Protein AF-A0A967TJ42-F1 (afdb_monomer)

Sequence (183 aa):
MVASILVAFALDAWWDARGEVAAELEILEALRDEFSEADTGFRFARDVTGRVLRASEGLYETLEASRSAGVAAVPDTLLLLALIAPTTDLGLGTLEGLRMSGRIQTLTNLELRRALSTWKLLLEEAVEEERRSRRLVTEQLAPVLRRSVSLGSAWVGEEEFSRVEEALQRILELLDGAIEELR

pLDDT: mean 74.5, std 13.69, range [35.03, 91.56]

Nearest PDB structures (foldseek):
  8iyj-assembly1_R4  TM=2.845E-01  e=9.656E+00  Mus musculus
  8i7r-assembly1_B4  TM=2.266E-01  e=6.148E+00  Mus musculus

Foldseek 3Di:
DVVVVVVVVVVVVVVVVVVLLVVLLVLLVVQLVLLVQLLVVVFWLQFLVVLLVVLVVQVVVQCVVCVVVVDGDHPPSSVQSVLDLGDNDSPPPSLVVCVVVVVLVSNPPPVLSVVSVVVVVVSVVVRVVSVVSNCCNPVPVVVVCVVPDPDDDDDDGGGGHPDCVVVSVVSSVVSVVVSVVSD

Secondary structure (DSSP, 8-state):
-HHHHHHHHHHHHHHHHHHHHHHHHHHHHHHHHHHHHHHHHHHHHHHHHHHHHHHHHHHHHHHHHTTTTS-----HHHHHHHT---------HHHHHHHHTT-GGG---HHHHHHHHHHHHHHHHHHHHHHHHHHIIIIIIHHHHHHH----S--------TTSHHHHHHHHHHHHHHHHHH-

Solvent-accessible surface area (backbone atoms only — not comparable to full-atom values): 10315 Å² total; per-residue (Å²): 114,69,69,62,53,54,52,49,53,52,50,50,53,50,51,50,52,50,50,51,53,54,52,44,48,55,52,52,53,54,46,51,54,43,52,56,50,23,47,57,44,47,52,52,28,37,5,37,45,34,38,22,52,56,18,42,50,55,48,51,53,50,46,61,74,22,57,88,69,78,60,63,90,73,62,66,68,35,60,54,34,48,56,60,60,58,64,81,80,44,76,64,60,65,64,49,48,30,56,77,68,62,48,56,72,68,51,79,57,62,65,59,48,48,50,57,55,52,50,50,55,56,50,54,52,51,48,50,50,38,53,52,50,38,44,46,35,64,71,53,48,45,62,55,43,67,76,74,46,90,80,68,100,78,87,87,91,78,56,49,58,89,69,59,59,64,57,51,52,55,52,53,56,53,51,55,52,56,55,62,76,74,108

Radius of gyration: 25.16 Å; Cα contacts (8 Å, |Δi|>4): 122; chains: 1; bounding box: 62×26×80 Å

Mean predicted aligned error: 11.78 Å

Structure (mmCIF, N/CA/C/O backbone):
data_AF-A0A967TJ42-F1
#
_entry.id   AF-A0A967TJ42-F1
#
loop_
_atom_site.group_PDB
_atom_site.id
_atom_site.type_symbol
_atom_site.label_atom_id
_atom_site.label_alt_id
_atom_site.label_comp_id
_atom_site.label_asym_id
_atom_site.label_entity_id
_atom_site.label_seq_id
_atom_site.pdbx_PDB_ins_code
_atom_site.Cartn_x
_atom_site.Cartn_y
_atom_site.Cartn_z
_atom_site.occupancy
_atom_site.B_iso_or_equiv
_atom_site.auth_seq_id
_atom_site.auth_comp_id
_atom_site.auth_asym_id
_atom_site.auth_atom_id
_atom_site.pdbx_PDB_model_num
ATOM 1 N N . MET A 1 1 ? -30.740 5.516 50.076 1.00 56.22 1 MET A N 1
ATOM 2 C CA . MET A 1 1 ? -30.103 6.633 49.341 1.00 56.22 1 MET A CA 1
ATOM 3 C C . MET A 1 1 ? -28.756 6.263 48.723 1.00 56.22 1 MET A C 1
ATOM 5 O O . MET A 1 1 ? -28.537 6.630 47.584 1.00 56.22 1 MET A O 1
ATOM 9 N N . VAL A 1 2 ? -27.873 5.505 49.384 1.00 54.75 2 VAL A N 1
ATOM 10 C CA . VAL A 1 2 ? -26.587 5.096 48.766 1.00 54.75 2 VAL A CA 1
ATOM 11 C C . VAL A 1 2 ? -26.779 4.100 47.608 1.00 54.75 2 VAL A C 1
ATOM 13 O O . VAL A 1 2 ? -26.152 4.236 46.565 1.00 54.75 2 VAL A O 1
ATOM 16 N N . ALA A 1 3 ? -27.720 3.158 47.739 1.00 48.47 3 ALA A N 1
ATOM 17 C CA . ALA A 1 3 ? -28.010 2.168 46.696 1.00 48.47 3 ALA A CA 1
ATOM 18 C C . ALA A 1 3 ? -28.505 2.783 45.369 1.00 48.47 3 ALA A C 1
ATOM 20 O O . ALA A 1 3 ? -28.148 2.296 44.305 1.00 48.47 3 ALA A O 1
ATOM 21 N N . SER A 1 4 ? -29.274 3.877 45.407 1.00 41.53 4 SER A N 1
ATOM 22 C CA . SER A 1 4 ? -29.764 4.553 44.195 1.00 41.53 4 SER A CA 1
ATOM 23 C C . SER A 1 4 ? -28.665 5.319 43.454 1.00 41.53 4 SER A C 1
ATOM 25 O O . SER A 1 4 ? -28.721 5.430 42.236 1.00 41.53 4 SER A O 1
ATOM 27 N N . ILE A 1 5 ? -27.654 5.810 44.176 1.00 61.81 5 ILE A N 1
ATOM 28 C CA . ILE A 1 5 ? -26.497 6.499 43.589 1.00 61.81 5 ILE A CA 1
ATOM 29 C C . ILE A 1 5 ? -25.571 5.488 42.899 1.00 61.81 5 ILE A C 1
ATOM 31 O O . ILE A 1 5 ? -25.122 5.729 41.786 1.00 61.81 5 ILE A O 1
ATOM 35 N N . LEU A 1 6 ? -25.344 4.321 43.509 1.00 46.78 6 LEU A N 1
ATOM 36 C CA . LEU A 1 6 ? -24.535 3.256 42.903 1.00 46.78 6 LEU A CA 1
ATOM 37 C C . LEU A 1 6 ? -25.181 2.668 41.640 1.00 46.78 6 LEU A C 1
ATOM 39 O O . LEU A 1 6 ? -24.476 2.368 40.684 1.00 46.78 6 LEU A O 1
ATOM 43 N N . VAL A 1 7 ? -26.512 2.546 41.612 1.00 46.88 7 VAL A N 1
ATOM 44 C CA . VAL A 1 7 ? -27.246 2.105 40.413 1.00 46.88 7 VAL A CA 1
ATOM 45 C C . VAL A 1 7 ? -27.166 3.144 39.291 1.00 46.88 7 VAL A C 1
ATOM 47 O O . VAL A 1 7 ? -27.016 2.760 38.137 1.00 46.88 7 VAL A O 1
ATOM 50 N N . ALA A 1 8 ? -27.206 4.442 39.612 1.00 62.59 8 ALA A N 1
ATOM 51 C CA . ALA A 1 8 ? -27.021 5.502 38.620 1.00 62.59 8 ALA A CA 1
ATOM 52 C C . ALA A 1 8 ? -25.606 5.480 38.015 1.00 62.59 8 ALA A C 1
ATOM 54 O O . ALA A 1 8 ? -25.481 5.493 36.799 1.00 62.59 8 ALA A O 1
ATOM 55 N N . PHE A 1 9 ? -24.558 5.334 38.837 1.00 63.25 9 PHE A N 1
ATOM 56 C CA . PHE A 1 9 ? -23.182 5.197 38.339 1.00 63.25 9 PHE A CA 1
ATOM 57 C C . PHE A 1 9 ? -22.955 3.914 37.535 1.00 63.25 9 PHE A C 1
ATOM 59 O O . PHE A 1 9 ? -22.190 3.925 36.579 1.00 63.25 9 PHE A O 1
ATOM 66 N N . ALA A 1 10 ? -23.616 2.812 37.897 1.00 46.38 10 ALA A N 1
ATOM 67 C CA . ALA A 1 10 ? -23.538 1.569 37.134 1.00 46.38 10 ALA A CA 1
ATOM 68 C C . ALA A 1 10 ? -24.231 1.680 35.765 1.00 46.38 10 ALA A C 1
ATOM 70 O O . ALA A 1 10 ? -23.762 1.085 34.799 1.00 46.38 10 ALA A O 1
ATOM 71 N N . LEU A 1 11 ? -25.330 2.437 35.677 1.00 53.75 11 LEU A N 1
ATOM 72 C CA . LEU A 1 11 ? -26.023 2.718 34.416 1.00 53.75 11 LEU A CA 1
ATOM 73 C C . LEU A 1 11 ? -25.235 3.685 33.530 1.00 53.75 11 LEU A C 1
ATOM 75 O O . LEU A 1 11 ? -25.109 3.411 32.341 1.00 53.75 11 LEU A O 1
ATOM 79 N N . ASP A 1 12 ? -24.667 4.747 34.108 1.00 60.81 12 ASP A N 1
ATOM 80 C CA . ASP A 1 12 ? -23.763 5.662 33.396 1.00 60.81 12 ASP A CA 1
ATOM 81 C C . ASP A 1 12 ? -22.558 4.899 32.843 1.00 60.81 12 ASP A C 1
ATOM 83 O O . ASP A 1 12 ? -22.329 4.904 31.641 1.00 60.81 12 ASP A O 1
ATOM 87 N N . ALA A 1 13 ? -21.868 4.123 33.687 1.00 62.16 13 ALA A N 1
ATOM 88 C CA . ALA A 1 13 ? -20.715 3.332 33.263 1.00 62.16 13 ALA A CA 1
ATOM 89 C C . ALA A 1 13 ? -21.065 2.295 32.178 1.00 62.16 13 ALA A C 1
ATOM 91 O O . ALA A 1 13 ? -20.234 1.975 31.332 1.00 62.16 13 ALA A O 1
ATOM 92 N N . TRP A 1 14 ? -22.289 1.758 32.183 1.00 63.00 14 TRP A N 1
ATOM 93 C CA . TRP A 1 14 ? -22.753 0.827 31.154 1.00 63.00 14 TRP A CA 1
ATOM 94 C C . TRP A 1 14 ? -23.080 1.518 29.827 1.00 63.00 14 TRP A C 1
ATOM 96 O O . TRP A 1 14 ? -22.804 0.958 28.763 1.00 63.00 14 TRP A O 1
ATOM 106 N N . TRP A 1 15 ? -23.662 2.718 29.868 1.00 67.88 15 TRP A N 1
ATOM 107 C CA . TRP A 1 15 ? -23.883 3.522 28.668 1.00 67.88 15 TRP A CA 1
ATOM 108 C C . TRP A 1 15 ? -22.576 4.044 28.083 1.00 67.88 15 TRP A C 1
ATOM 110 O O . TRP A 1 15 ? -22.409 3.958 26.868 1.00 67.88 15 TRP A O 1
ATOM 120 N N . ASP A 1 16 ? -21.642 4.473 28.927 1.00 76.81 16 ASP A N 1
ATOM 121 C CA . ASP A 1 16 ? -20.298 4.874 28.514 1.00 76.81 16 ASP A CA 1
ATOM 122 C C . ASP A 1 16 ? -19.569 3.704 27.844 1.00 76.81 16 ASP A C 1
ATOM 124 O O . ASP A 1 16 ? -19.125 3.836 26.706 1.00 76.81 16 ASP A O 1
ATOM 128 N N . ALA A 1 17 ? -19.568 2.515 28.463 1.00 74.44 17 ALA A N 1
ATOM 129 C CA . ALA A 1 17 ? -18.970 1.317 27.869 1.00 74.44 17 ALA A CA 1
ATOM 130 C C . ALA A 1 17 ? -19.609 0.944 26.519 1.00 74.44 17 ALA A C 1
ATOM 132 O O . ALA A 1 17 ? -18.923 0.518 25.593 1.00 74.44 17 ALA A O 1
ATOM 133 N N . ARG A 1 18 ? -20.928 1.122 26.365 1.00 76.00 18 ARG A N 1
ATOM 134 C CA . ARG A 1 18 ? -21.601 0.907 25.073 1.00 76.00 18 ARG A CA 1
ATOM 135 C C . ARG A 1 18 ? -21.235 1.955 24.031 1.00 76.00 18 ARG A C 1
ATOM 137 O O . ARG A 1 18 ? -21.114 1.607 22.859 1.00 76.00 18 ARG A O 1
ATOM 144 N N . GLY A 1 19 ? -21.074 3.208 24.444 1.00 83.75 19 GLY A N 1
ATOM 145 C CA . GLY A 1 19 ? -20.598 4.282 23.580 1.00 83.75 19 GLY A CA 1
ATOM 146 C C . GLY A 1 19 ? -19.175 4.023 23.088 1.00 83.75 19 GLY A C 1
ATOM 147 O O . GLY A 1 19 ? -18.906 4.183 21.901 1.00 83.75 19 GLY A O 1
ATOM 148 N N . GLU A 1 20 ? -18.293 3.551 23.970 1.00 85.75 20 GLU A N 1
ATOM 149 C CA . GLU A 1 20 ? -16.920 3.166 23.631 1.00 85.75 20 GLU A CA 1
ATOM 150 C C . GLU A 1 20 ? -16.883 2.010 22.625 1.00 85.75 20 GLU A C 1
ATOM 152 O O . GLU A 1 20 ? -16.183 2.113 21.620 1.00 85.75 20 GLU A O 1
ATOM 157 N N . VAL A 1 21 ? -17.698 0.966 22.828 1.00 85.25 21 VAL A N 1
ATOM 158 C CA . VAL A 1 21 ? -17.803 -0.165 21.887 1.00 85.25 21 VAL A CA 1
ATOM 159 C C . VAL A 1 21 ? -18.321 0.285 20.519 1.00 85.25 21 VAL A C 1
ATOM 161 O O . VAL A 1 21 ? -17.770 -0.111 19.496 1.00 85.25 21 VAL A O 1
ATOM 164 N N . ALA A 1 22 ? -19.353 1.133 20.476 1.00 85.31 22 ALA A N 1
ATOM 165 C CA . ALA A 1 22 ? -19.885 1.643 19.213 1.00 85.31 22 ALA A CA 1
ATOM 166 C C . ALA A 1 22 ? -18.857 2.507 18.461 1.00 85.31 22 ALA A C 1
ATOM 168 O O . ALA A 1 22 ? -18.721 2.383 17.245 1.00 85.31 22 ALA A O 1
ATOM 169 N N . ALA A 1 23 ? -18.108 3.344 19.183 1.00 86.12 23 ALA A N 1
ATOM 170 C CA . ALA A 1 23 ? -17.050 4.165 18.603 1.00 86.12 23 ALA A CA 1
ATOM 171 C C . ALA A 1 23 ? -15.857 3.325 18.120 1.00 86.12 23 ALA A C 1
ATOM 173 O O . ALA A 1 23 ? -15.268 3.640 17.088 1.00 86.12 23 ALA A O 1
ATOM 174 N N . GLU A 1 24 ? -15.486 2.268 18.848 1.00 88.06 24 GLU A N 1
ATOM 175 C CA . GLU A 1 24 ? -14.458 1.328 18.400 1.00 88.06 24 GLU A CA 1
ATOM 176 C C . GLU A 1 24 ? -14.906 0.587 17.134 1.00 88.06 24 GLU A C 1
ATOM 178 O O . GLU A 1 24 ? -14.131 0.506 16.183 1.00 88.06 24 GLU A O 1
ATOM 183 N N . LEU A 1 25 ? -16.163 0.139 17.067 1.00 86.19 25 LEU A N 1
ATOM 184 C CA . LEU A 1 25 ? -16.712 -0.525 15.884 1.00 86.19 25 LEU A CA 1
ATOM 185 C C . LEU A 1 25 ? -16.679 0.378 14.642 1.00 86.19 25 LEU A C 1
ATOM 187 O O . LEU A 1 25 ? -16.214 -0.058 13.594 1.00 86.19 25 LEU A O 1
ATOM 191 N N . GLU A 1 26 ? -17.096 1.641 14.766 1.00 89.12 26 GLU A N 1
ATOM 192 C CA . GLU A 1 26 ? -17.044 2.617 13.664 1.00 89.12 26 GLU A CA 1
ATOM 193 C C . GLU A 1 26 ? -15.607 2.811 13.146 1.00 89.12 26 GLU A C 1
ATOM 195 O O . GLU A 1 26 ? -15.366 2.857 11.939 1.00 89.12 26 GLU A O 1
ATOM 200 N N . ILE A 1 27 ? -14.629 2.875 14.057 1.00 87.50 27 ILE A N 1
ATOM 201 C CA . ILE A 1 27 ? -13.208 2.973 13.701 1.00 87.50 27 ILE A CA 1
ATOM 202 C C . ILE A 1 27 ? -12.739 1.716 12.958 1.00 87.50 27 ILE A C 1
ATOM 204 O O . ILE A 1 27 ? -12.004 1.828 11.976 1.00 87.50 27 ILE A O 1
ATOM 208 N N . LEU A 1 28 ? -13.133 0.529 13.424 1.00 85.00 28 LEU A N 1
ATOM 209 C CA . LEU A 1 28 ? -12.754 -0.741 12.805 1.00 85.00 28 LEU A CA 1
ATOM 210 C C . LEU A 1 28 ? -13.363 -0.902 11.409 1.00 85.00 28 LEU A C 1
ATOM 212 O O . LEU A 1 28 ? -12.663 -1.346 10.502 1.00 85.00 28 LEU A O 1
ATOM 216 N N . GLU A 1 29 ? -14.623 -0.509 11.217 1.00 86.62 29 GLU A N 1
ATOM 217 C CA . GLU A 1 29 ? -15.283 -0.514 9.906 1.00 86.62 29 GLU A CA 1
ATOM 218 C C . GLU A 1 29 ? -14.584 0.442 8.931 1.00 86.62 29 GLU A C 1
ATOM 220 O O . GLU A 1 29 ? -14.230 0.037 7.825 1.00 86.62 29 GLU A O 1
ATOM 225 N N . ALA A 1 30 ? -14.270 1.666 9.366 1.00 86.50 30 ALA A N 1
ATOM 226 C CA . ALA A 1 30 ? -13.549 2.631 8.537 1.00 86.50 30 ALA A CA 1
ATOM 227 C C . ALA A 1 30 ? -12.129 2.157 8.171 1.00 86.50 30 ALA A C 1
ATOM 229 O O . ALA A 1 30 ? -11.694 2.315 7.031 1.00 86.50 30 ALA A O 1
ATOM 230 N N . LEU A 1 31 ? -11.407 1.543 9.117 1.00 84.25 31 LEU A N 1
ATOM 231 C CA . LEU A 1 31 ? -10.110 0.924 8.838 1.00 84.25 31 LEU A CA 1
ATOM 232 C C . LEU A 1 31 ? -10.249 -0.231 7.843 1.00 84.25 31 LEU A C 1
ATOM 234 O O . LEU A 1 31 ? -9.436 -0.348 6.935 1.00 84.25 31 LEU A O 1
ATOM 238 N N . ARG A 1 32 ? -11.268 -1.081 7.984 1.00 86.50 32 ARG A N 1
ATOM 239 C CA . ARG A 1 32 ? -11.499 -2.206 7.071 1.00 86.50 32 ARG A CA 1
ATOM 240 C C . ARG A 1 32 ? -11.721 -1.735 5.638 1.00 86.50 32 ARG A C 1
ATOM 242 O O . ARG A 1 32 ? -11.091 -2.278 4.732 1.00 86.50 32 ARG A O 1
ATOM 249 N N . ASP A 1 33 ? -12.569 -0.730 5.448 1.00 85.62 33 ASP A N 1
ATOM 250 C CA . ASP A 1 33 ? -12.837 -0.160 4.128 1.00 85.62 33 ASP A CA 1
ATOM 251 C C . ASP A 1 33 ? -11.557 0.432 3.518 1.00 85.62 33 ASP A C 1
ATOM 253 O O . ASP A 1 33 ? -11.203 0.118 2.381 1.00 85.62 33 ASP A O 1
ATOM 257 N N . GLU A 1 34 ? -10.800 1.196 4.307 1.00 86.44 34 GLU A N 1
ATOM 258 C CA . GLU A 1 34 ? -9.529 1.784 3.878 1.00 86.44 34 GLU A CA 1
ATOM 259 C C . GLU A 1 34 ? -8.477 0.725 3.512 1.00 86.44 34 GLU A C 1
ATOM 261 O O . GLU A 1 34 ? -7.830 0.826 2.471 1.00 86.44 34 GLU A O 1
ATOM 266 N N . PHE A 1 35 ? -8.313 -0.327 4.320 1.00 82.44 35 PHE A N 1
ATOM 267 C CA . PHE A 1 35 ? -7.382 -1.414 4.009 1.00 82.44 35 PHE A CA 1
ATOM 268 C C . PHE A 1 35 ? -7.838 -2.246 2.801 1.00 82.44 35 PHE A C 1
ATOM 270 O O . PHE A 1 35 ? -6.992 -2.741 2.056 1.00 82.44 35 PHE A O 1
ATOM 277 N N . SER A 1 36 ? -9.147 -2.366 2.560 1.00 82.94 36 SER A N 1
ATOM 278 C CA . SER A 1 36 ? -9.681 -3.001 1.349 1.00 82.94 36 SER A CA 1
ATOM 279 C C . SER A 1 36 ? -9.395 -2.175 0.090 1.00 82.94 36 SER A C 1
ATOM 281 O O . SER A 1 36 ? -9.125 -2.736 -0.975 1.00 82.94 36 SER A O 1
ATOM 283 N N . GLU A 1 37 ? -9.446 -0.847 0.179 1.00 81.38 37 GLU A N 1
ATOM 284 C CA . GLU A 1 37 ? -9.071 0.034 -0.929 1.00 81.38 37 GLU A CA 1
ATOM 285 C C . GLU A 1 37 ? -7.551 0.026 -1.152 1.00 81.38 37 GLU A C 1
ATOM 287 O O . GLU A 1 37 ? -7.082 -0.140 -2.285 1.00 81.38 37 GLU A O 1
ATOM 292 N N . ALA A 1 38 ? -6.778 0.085 -0.064 1.00 80.38 38 ALA A N 1
ATOM 293 C CA . ALA A 1 38 ? -5.327 -0.040 -0.090 1.00 80.38 38 ALA A CA 1
ATOM 294 C C . ALA A 1 38 ? -4.874 -1.376 -0.699 1.00 80.38 38 ALA A C 1
ATOM 296 O O . ALA A 1 38 ? -3.867 -1.393 -1.403 1.00 80.38 38 ALA A O 1
ATOM 297 N N . ASP A 1 39 ? -5.618 -2.474 -0.507 1.00 79.31 39 ASP A N 1
ATOM 298 C CA . ASP A 1 39 ? -5.360 -3.754 -1.186 1.00 79.31 39 ASP A CA 1
ATOM 299 C C . ASP A 1 39 ? -5.368 -3.591 -2.707 1.00 79.31 39 ASP A C 1
ATOM 301 O O . ASP A 1 39 ? -4.445 -4.017 -3.403 1.00 79.31 39 ASP A O 1
ATOM 305 N N . THR A 1 40 ? -6.383 -2.906 -3.233 1.00 79.12 40 THR A N 1
ATOM 306 C CA . THR A 1 40 ? -6.533 -2.688 -4.676 1.00 79.12 40 THR A CA 1
ATOM 307 C C . THR A 1 40 ? -5.392 -1.828 -5.223 1.00 79.12 40 THR A C 1
ATOM 309 O O . THR A 1 40 ? -4.763 -2.191 -6.221 1.00 79.12 40 THR A O 1
ATOM 312 N N . GLY A 1 41 ? -5.067 -0.724 -4.541 1.00 75.81 41 GLY A N 1
ATOM 313 C CA . GLY A 1 41 ? -3.941 0.140 -4.912 1.00 75.81 41 GLY A CA 1
ATOM 314 C C . GLY A 1 41 ? -2.596 -0.586 -4.832 1.00 75.81 41 GLY A C 1
ATOM 315 O O . GLY A 1 41 ? -1.760 -0.478 -5.735 1.00 75.81 41 GLY A O 1
ATOM 316 N N . PHE A 1 42 ? -2.414 -1.406 -3.797 1.00 76.00 42 PHE A N 1
ATOM 317 C CA . PHE A 1 42 ? -1.211 -2.200 -3.621 1.00 76.00 42 PHE A CA 1
ATOM 318 C C . PHE A 1 42 ? -1.035 -3.192 -4.774 1.00 76.00 42 PHE A C 1
ATOM 320 O O . PHE A 1 42 ? 0.059 -3.303 -5.340 1.00 76.00 42 PHE A O 1
ATOM 327 N N . ARG A 1 43 ? -2.111 -3.896 -5.155 1.00 75.12 43 ARG A N 1
ATOM 328 C CA . ARG A 1 43 ? -2.090 -4.841 -6.278 1.00 75.12 43 ARG A CA 1
ATOM 329 C C . ARG A 1 43 ? -1.612 -4.164 -7.549 1.00 75.12 43 ARG A C 1
ATOM 331 O O . ARG A 1 43 ? -0.739 -4.726 -8.189 1.00 75.12 43 ARG A O 1
ATOM 338 N N . PHE A 1 44 ? -2.081 -2.959 -7.852 1.00 77.38 44 PHE A N 1
ATOM 339 C CA . PHE A 1 44 ? -1.638 -2.196 -9.019 1.00 77.38 44 PHE A CA 1
ATOM 340 C C . PHE A 1 44 ? -0.160 -1.741 -8.951 1.00 77.38 44 PHE A C 1
ATOM 342 O O . PHE A 1 44 ? 0.579 -1.812 -9.933 1.00 77.38 44 PHE A O 1
ATOM 349 N N . ALA A 1 45 ? 0.326 -1.280 -7.797 1.00 73.81 45 ALA A N 1
ATOM 350 C CA . ALA A 1 45 ? 1.710 -0.796 -7.669 1.00 73.81 45 ALA A CA 1
ATOM 351 C C . ALA A 1 45 ? 2.750 -1.914 -7.874 1.00 73.81 45 ALA A C 1
ATOM 353 O O . ALA A 1 45 ? 3.770 -1.778 -8.561 1.00 73.81 45 ALA A O 1
ATOM 354 N N . ARG A 1 46 ? 2.452 -3.055 -7.268 1.00 74.25 46 ARG A N 1
ATOM 355 C CA . ARG A 1 46 ? 3.164 -4.328 -7.353 1.00 74.25 46 ARG A CA 1
ATOM 356 C C . ARG A 1 46 ? 3.324 -4.782 -8.805 1.00 74.25 46 ARG A C 1
ATOM 358 O O . ARG A 1 46 ? 4.410 -5.059 -9.299 1.00 74.25 46 ARG A O 1
ATOM 365 N N . ASP A 1 47 ? 2.207 -4.758 -9.483 1.00 80.00 47 ASP A N 1
ATOM 366 C CA . ASP A 1 47 ? 1.973 -5.129 -10.856 1.00 80.00 47 ASP A CA 1
ATOM 367 C C . ASP A 1 47 ? 2.808 -4.308 -11.851 1.00 80.00 47 ASP A C 1
ATOM 369 O O . ASP A 1 47 ? 3.620 -4.845 -12.613 1.00 80.00 47 ASP A O 1
ATOM 373 N N . VAL A 1 48 ? 2.803 -2.988 -11.686 1.00 78.31 48 VAL A N 1
ATOM 374 C CA . VAL A 1 48 ? 3.734 -2.094 -12.383 1.00 78.31 48 VAL A CA 1
ATOM 375 C C . VAL A 1 48 ? 5.194 -2.438 -12.080 1.00 78.31 48 VAL A C 1
ATOM 377 O O . VAL A 1 48 ? 5.992 -2.564 -13.012 1.00 78.31 48 VAL A O 1
ATOM 380 N N . THR A 1 49 ? 5.551 -2.627 -10.805 1.00 81.38 49 THR A N 1
ATOM 381 C CA . THR A 1 49 ? 6.929 -2.950 -10.387 1.00 81.38 49 THR A CA 1
ATOM 382 C C . THR A 1 49 ? 7.459 -4.191 -11.105 1.00 81.38 49 THR A C 1
ATOM 384 O O . THR A 1 49 ? 8.644 -4.257 -11.442 1.00 81.38 49 THR A O 1
ATOM 387 N N . GLY A 1 50 ? 6.592 -5.150 -11.430 1.00 83.06 50 GLY A N 1
ATOM 388 C CA . GLY A 1 50 ? 7.036 -6.358 -12.102 1.00 83.06 50 GLY A CA 1
ATOM 389 C C . GLY A 1 50 ? 7.363 -6.252 -13.551 1.00 83.06 50 GLY A C 1
ATOM 390 O O . GLY A 1 50 ? 8.348 -6.841 -14.004 1.00 83.06 50 GLY A O 1
ATOM 391 N N . ARG A 1 51 ? 6.594 -5.450 -14.275 1.00 84.31 51 ARG A N 1
ATOM 392 C CA . ARG A 1 51 ? 7.000 -5.065 -15.621 1.00 84.31 51 ARG A CA 1
ATOM 393 C C . ARG A 1 51 ? 8.355 -4.379 -15.604 1.00 84.31 51 ARG A C 1
ATOM 395 O O . ARG A 1 51 ? 9.157 -4.648 -16.489 1.00 84.31 51 ARG A O 1
ATOM 402 N N . VAL A 1 52 ? 8.603 -3.502 -14.626 1.00 83.81 52 VAL A N 1
ATOM 403 C CA . VAL A 1 52 ? 9.868 -2.759 -14.519 1.00 83.81 52 VAL A CA 1
ATOM 404 C C . VAL A 1 52 ? 11.031 -3.717 -14.307 1.00 83.81 52 VAL A C 1
ATOM 406 O O . VAL A 1 52 ? 12.040 -3.604 -15.004 1.00 83.81 52 VAL A O 1
ATOM 409 N N . LEU A 1 53 ? 10.885 -4.686 -13.398 1.00 85.88 53 LEU A N 1
ATOM 410 C CA . LEU A 1 53 ? 11.931 -5.671 -13.131 1.00 85.88 53 LEU A CA 1
ATOM 411 C C . LEU A 1 53 ? 12.212 -6.536 -14.366 1.00 85.88 53 LEU A C 1
ATOM 413 O O . LEU A 1 53 ? 13.352 -6.583 -14.820 1.00 85.88 53 LEU A O 1
ATOM 417 N N . ARG A 1 54 ? 11.169 -7.118 -14.975 1.00 88.50 54 ARG A N 1
ATOM 418 C CA . ARG A 1 54 ? 11.297 -7.930 -16.199 1.00 88.50 54 ARG A CA 1
ATOM 419 C C . ARG A 1 54 ? 11.900 -7.136 -17.358 1.00 88.50 54 ARG A C 1
ATOM 421 O O . ARG A 1 54 ? 12.728 -7.648 -18.106 1.00 88.50 54 ARG A O 1
ATOM 428 N N . ALA A 1 55 ? 11.512 -5.869 -17.504 1.00 83.50 55 ALA A N 1
ATOM 429 C CA . ALA A 1 55 ? 12.084 -4.994 -18.516 1.00 83.50 55 ALA A CA 1
ATOM 430 C C . ALA A 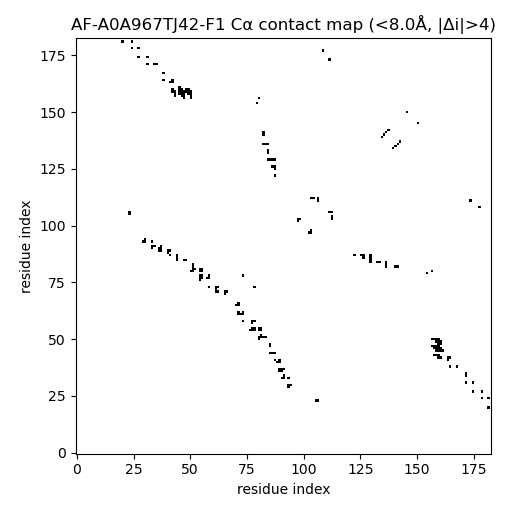1 55 ? 13.567 -4.716 -18.255 1.00 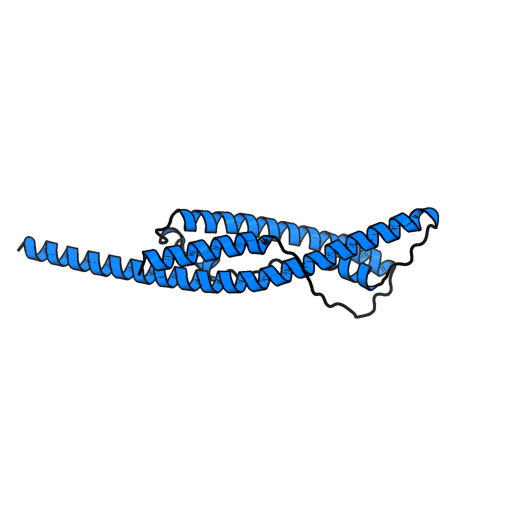83.50 55 ALA A C 1
ATOM 432 O O . ALA A 1 55 ? 14.370 -4.772 -19.182 1.00 83.50 55 ALA A O 1
ATOM 433 N N . SER A 1 56 ? 13.937 -4.468 -16.998 1.00 86.31 56 SER A N 1
ATOM 434 C CA . SER A 1 56 ? 15.324 -4.229 -16.587 1.00 86.31 56 SER A CA 1
ATOM 435 C C . SER A 1 56 ? 16.208 -5.462 -16.795 1.00 86.31 56 SER A C 1
ATOM 437 O O . SER A 1 56 ? 17.334 -5.330 -17.271 1.00 86.31 56 SER A O 1
ATOM 439 N N . GLU A 1 57 ? 15.693 -6.658 -16.506 1.00 89.00 57 GLU A N 1
ATOM 440 C CA . GLU A 1 57 ? 16.363 -7.934 -16.789 1.00 89.00 57 GLU A CA 1
ATOM 441 C C . GLU A 1 57 ? 16.566 -8.129 -18.296 1.00 89.00 57 GLU A C 1
ATOM 443 O O . GLU A 1 57 ? 17.693 -8.346 -18.740 1.00 89.00 57 GLU A O 1
ATOM 448 N N . GLY A 1 58 ? 15.520 -7.935 -19.106 1.00 87.94 58 GLY A N 1
ATOM 449 C CA . GLY A 1 58 ? 15.625 -8.035 -20.565 1.00 87.94 58 GLY A CA 1
ATOM 450 C C . GLY A 1 58 ? 16.592 -7.011 -21.174 1.00 87.94 58 GLY A C 1
ATOM 451 O O . GLY A 1 58 ? 17.327 -7.326 -22.116 1.00 87.94 58 GLY A O 1
ATOM 452 N N . LEU A 1 59 ? 16.647 -5.792 -20.622 1.00 87.62 59 LEU A N 1
ATOM 453 C CA . LEU A 1 59 ? 17.664 -4.799 -20.981 1.00 87.62 59 LEU A CA 1
ATOM 454 C C . LEU A 1 59 ? 19.068 -5.304 -20.663 1.00 87.62 59 LEU A C 1
ATOM 456 O O . LEU A 1 59 ? 19.947 -5.236 -21.521 1.00 87.62 59 LEU A O 1
ATOM 460 N N . TYR A 1 60 ? 19.279 -5.803 -19.445 1.00 89.00 60 TYR A N 1
ATOM 461 C CA . TYR A 1 60 ? 20.573 -6.313 -19.009 1.00 89.00 60 TYR A CA 1
ATOM 462 C C . TYR A 1 60 ? 21.060 -7.455 -19.908 1.00 89.00 60 TYR A C 1
ATOM 464 O O . TYR A 1 60 ? 22.182 -7.399 -20.410 1.00 89.00 60 TYR A O 1
ATOM 472 N N . GLU A 1 61 ? 20.202 -8.436 -20.190 1.00 91.56 61 GLU A N 1
ATOM 473 C CA . GLU A 1 61 ? 20.519 -9.563 -21.072 1.00 91.56 61 GLU A CA 1
ATOM 474 C C . GLU A 1 61 ? 20.872 -9.103 -22.492 1.00 91.56 61 GLU A C 1
ATOM 476 O O . GLU A 1 61 ? 21.869 -9.550 -23.065 1.00 91.56 61 GLU A O 1
ATOM 481 N N . THR A 1 62 ? 20.105 -8.158 -23.047 1.00 88.75 62 THR A N 1
ATOM 482 C CA . THR A 1 62 ? 20.354 -7.602 -24.389 1.00 88.75 62 THR A CA 1
ATOM 483 C C . THR A 1 62 ? 21.702 -6.881 -24.459 1.00 88.75 62 THR A C 1
ATOM 485 O O . THR A 1 62 ? 22.453 -7.036 -25.431 1.00 88.75 62 THR A O 1
ATOM 488 N N . LEU A 1 63 ? 22.027 -6.095 -23.430 1.00 87.50 63 LEU A N 1
ATOM 489 C CA . LEU A 1 63 ? 23.290 -5.366 -23.338 1.00 87.50 63 LEU A CA 1
ATOM 490 C C . LEU A 1 63 ? 24.478 -6.317 -23.164 1.00 87.50 63 LEU A C 1
ATOM 492 O O . LEU A 1 63 ? 25.496 -6.143 -23.836 1.00 87.50 63 LEU A O 1
ATOM 496 N N . GLU A 1 64 ? 24.346 -7.337 -22.317 1.00 91.25 64 GLU A N 1
ATOM 497 C CA . GLU A 1 64 ? 25.415 -8.308 -22.071 1.00 91.25 64 GLU A CA 1
ATOM 498 C C . GLU A 1 64 ? 25.687 -9.165 -23.317 1.00 91.25 64 GLU A C 1
ATOM 500 O O . GLU A 1 64 ? 26.845 -9.348 -23.700 1.00 91.25 64 GLU A O 1
ATOM 505 N N . ALA A 1 65 ? 24.642 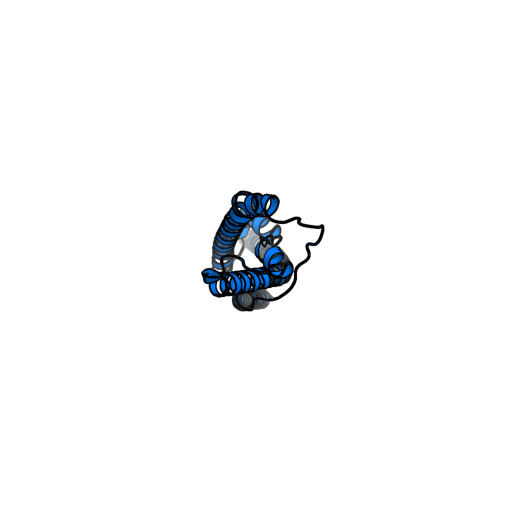-9.600 -24.031 1.00 89.38 65 ALA A N 1
ATOM 506 C CA . ALA A 1 65 ? 24.781 -10.319 -25.299 1.00 89.38 65 ALA A CA 1
ATOM 507 C C . ALA A 1 65 ? 25.462 -9.469 -26.389 1.00 89.38 65 ALA A C 1
ATOM 509 O O . ALA A 1 65 ? 26.222 -9.983 -27.212 1.00 89.38 65 ALA A O 1
ATOM 510 N N . SER A 1 66 ? 25.233 -8.154 -26.371 1.00 90.12 66 SER A N 1
ATOM 511 C CA . SER A 1 66 ? 25.783 -7.205 -27.347 1.00 90.12 66 SER A CA 1
ATOM 512 C C . SER A 1 66 ? 27.149 -6.631 -26.947 1.00 90.12 66 SER A C 1
ATOM 514 O O . SER A 1 66 ? 27.721 -5.816 -27.677 1.00 90.12 66 SER A O 1
ATOM 516 N N . ARG A 1 67 ? 27.710 -7.052 -25.805 1.00 88.06 67 ARG A N 1
ATOM 517 C CA . ARG A 1 67 ? 28.932 -6.474 -25.222 1.00 88.06 67 ARG A CA 1
ATOM 518 C C . ARG A 1 67 ? 30.131 -6.504 -26.167 1.00 88.06 67 ARG A C 1
ATOM 520 O O . ARG A 1 67 ? 30.904 -5.552 -26.210 1.00 88.06 67 ARG A O 1
ATOM 527 N N . SER A 1 68 ? 30.287 -7.588 -26.924 1.00 84.62 68 SER A N 1
ATOM 528 C CA . SER A 1 68 ? 31.393 -7.770 -27.874 1.00 84.62 68 SER A CA 1
ATOM 529 C C . SER A 1 68 ? 31.217 -6.973 -29.171 1.00 84.62 68 SER A C 1
ATOM 531 O O . SER A 1 68 ? 32.209 -6.624 -29.809 1.00 84.62 68 SER A O 1
ATOM 533 N N . ALA A 1 69 ? 29.975 -6.654 -29.545 1.00 83.31 69 ALA A N 1
ATOM 534 C CA . ALA A 1 69 ? 29.646 -5.893 -30.748 1.00 83.31 69 ALA A CA 1
ATOM 535 C C . ALA A 1 69 ? 29.791 -4.372 -30.554 1.00 83.31 69 ALA A C 1
ATOM 537 O O . ALA A 1 69 ? 29.873 -3.633 -31.532 1.00 83.31 69 ALA A O 1
ATOM 538 N N . GLY A 1 70 ? 29.811 -3.889 -29.305 1.00 79.50 70 GLY A N 1
ATOM 539 C CA . GLY A 1 70 ? 29.958 -2.467 -28.963 1.00 79.50 70 GLY A CA 1
ATOM 540 C C . GLY A 1 70 ? 28.718 -1.603 -29.237 1.00 79.50 70 GLY A C 1
ATOM 541 O O . GLY A 1 70 ? 28.692 -0.439 -28.845 1.00 79.50 70 GLY A O 1
ATOM 542 N N . VAL A 1 71 ? 27.685 -2.165 -29.869 1.00 80.31 71 VAL A N 1
ATOM 543 C CA . VAL A 1 71 ? 26.381 -1.541 -30.120 1.00 80.31 71 VAL A CA 1
ATOM 544 C C . VAL A 1 71 ? 25.292 -2.573 -29.838 1.00 80.31 71 VAL A C 1
ATOM 546 O O . VAL A 1 71 ? 25.389 -3.708 -30.300 1.00 80.31 71 VAL A O 1
ATOM 549 N N . ALA A 1 72 ? 24.255 -2.171 -29.102 1.00 82.25 72 ALA A N 1
ATOM 550 C CA . ALA A 1 72 ? 23.096 -3.000 -28.786 1.00 82.25 72 ALA A CA 1
ATOM 551 C C . ALA A 1 72 ? 21.827 -2.385 -29.388 1.00 82.25 72 ALA A C 1
ATOM 553 O O . ALA A 1 72 ? 21.587 -1.187 -29.235 1.00 82.25 72 ALA A O 1
ATOM 554 N N . ALA A 1 73 ? 21.008 -3.204 -30.046 1.00 83.25 73 ALA A N 1
ATOM 555 C CA . ALA A 1 73 ? 19.659 -2.818 -30.444 1.00 83.25 73 ALA A CA 1
ATOM 556 C C . ALA A 1 73 ? 18.691 -3.227 -29.331 1.00 83.25 73 ALA A C 1
ATOM 558 O O . ALA A 1 73 ? 18.555 -4.410 -29.029 1.00 83.25 73 ALA A O 1
ATOM 559 N N . VAL A 1 74 ? 18.043 -2.244 -28.715 1.00 81.25 74 VAL A N 1
ATOM 560 C CA . VAL A 1 74 ? 17.162 -2.445 -27.565 1.00 81.25 74 VAL A CA 1
ATOM 561 C C . VAL A 1 74 ? 15.733 -2.061 -27.953 1.00 81.25 74 VAL A C 1
ATOM 563 O O . VAL A 1 74 ? 15.545 -0.979 -28.504 1.00 81.25 74 VAL A O 1
ATOM 566 N N . PRO A 1 75 ? 14.720 -2.895 -27.659 1.00 80.62 75 PRO A N 1
ATOM 567 C CA . PRO A 1 75 ? 13.323 -2.513 -27.825 1.00 80.62 75 PRO A CA 1
ATOM 568 C C . PRO A 1 75 ? 12.954 -1.279 -26.988 1.00 80.62 75 PRO A C 1
ATOM 570 O O . PRO A 1 75 ? 13.136 -1.278 -25.768 1.00 80.62 75 PRO A O 1
ATOM 573 N N . ASP A 1 76 ? 12.345 -0.274 -27.624 1.00 76.19 76 ASP A N 1
ATOM 574 C CA . ASP A 1 76 ? 11.895 0.962 -26.961 1.00 76.19 76 ASP A CA 1
ATOM 575 C C . ASP A 1 76 ? 10.995 0.677 -25.752 1.00 76.19 76 ASP A C 1
ATOM 577 O O . ASP A 1 76 ? 11.088 1.355 -24.733 1.00 76.19 76 ASP A O 1
ATOM 581 N N . THR A 1 77 ? 10.167 -0.369 -25.822 1.00 73.38 77 THR A N 1
ATOM 582 C CA . THR A 1 77 ? 9.290 -0.792 -24.723 1.00 73.38 77 THR A CA 1
ATOM 583 C C . THR A 1 77 ? 10.068 -1.214 -23.476 1.00 73.38 77 THR A C 1
ATOM 585 O O . THR A 1 77 ? 9.661 -0.862 -22.373 1.00 73.38 77 THR A O 1
ATOM 588 N N . LEU A 1 78 ? 11.191 -1.929 -23.622 1.00 76.69 78 LEU A N 1
ATOM 589 C CA . LEU A 1 78 ? 12.015 -2.336 -22.476 1.00 76.69 78 LEU A CA 1
ATOM 590 C C . LEU A 1 78 ? 12.698 -1.123 -21.849 1.00 76.69 78 LEU A C 1
ATOM 592 O O . LEU A 1 78 ? 12.700 -0.971 -20.629 1.00 76.69 78 LEU A O 1
ATOM 596 N N . LEU A 1 79 ? 13.216 -0.228 -22.694 1.00 78.19 79 LEU A N 1
ATOM 597 C CA . LEU A 1 79 ? 13.842 1.009 -22.243 1.00 78.19 79 LEU A CA 1
ATOM 598 C C . LEU A 1 79 ? 12.845 1.903 -21.498 1.00 78.19 79 LEU A C 1
ATOM 600 O O . LEU A 1 79 ? 13.158 2.433 -20.438 1.00 78.19 79 LEU A O 1
ATOM 604 N N . LEU A 1 80 ? 11.637 2.044 -22.039 1.00 76.19 80 LEU A N 1
ATOM 605 C CA . LEU A 1 80 ? 10.567 2.838 -21.454 1.00 76.19 80 LEU A CA 1
ATOM 606 C C . LEU A 1 80 ? 10.108 2.267 -20.109 1.00 76.19 80 LEU A C 1
ATOM 608 O O . LEU A 1 80 ? 9.984 3.006 -19.136 1.00 76.19 80 LEU A O 1
ATOM 612 N N . LEU A 1 81 ? 9.887 0.952 -20.043 1.00 76.62 81 LEU A N 1
ATOM 613 C CA . LEU A 1 81 ? 9.432 0.291 -18.824 1.00 76.62 81 LEU A CA 1
ATOM 614 C C . LEU A 1 81 ? 10.482 0.336 -17.711 1.00 76.62 81 LEU A C 1
ATOM 616 O O . LEU A 1 81 ? 10.127 0.550 -16.559 1.00 76.62 81 LEU A O 1
ATOM 620 N N . ALA A 1 82 ? 11.769 0.217 -18.032 1.00 77.62 82 ALA A N 1
ATOM 621 C CA . ALA A 1 82 ? 12.835 0.320 -17.034 1.00 77.62 82 ALA A CA 1
ATOM 622 C C . ALA A 1 82 ? 12.961 1.721 -16.405 1.00 77.62 82 ALA A C 1
ATOM 624 O O . ALA A 1 82 ? 13.603 1.882 -15.369 1.00 77.62 82 ALA A O 1
ATOM 625 N N . LEU A 1 83 ? 12.356 2.744 -17.015 1.00 75.62 83 LEU A N 1
ATOM 626 C CA . LEU A 1 83 ? 12.321 4.098 -16.468 1.00 75.62 83 LEU A CA 1
ATOM 627 C C . LEU A 1 83 ? 11.096 4.359 -15.593 1.00 75.62 83 LEU A C 1
ATOM 629 O O . LEU A 1 83 ? 10.997 5.447 -15.024 1.00 75.62 83 LEU A O 1
ATOM 633 N N . ILE A 1 84 ? 10.123 3.446 -15.520 1.00 77.56 84 ILE A N 1
ATOM 634 C CA . ILE A 1 84 ? 8.950 3.677 -14.674 1.00 77.56 84 ILE A CA 1
ATOM 635 C C . ILE A 1 84 ? 9.420 3.600 -13.220 1.00 77.56 84 ILE A C 1
ATOM 637 O O . ILE A 1 84 ? 9.938 2.575 -12.790 1.00 77.56 84 ILE A O 1
ATOM 641 N N . ALA A 1 85 ? 9.216 4.674 -12.458 1.00 73.94 85 ALA A N 1
ATOM 642 C CA . ALA A 1 85 ? 9.343 4.655 -11.005 1.00 73.94 85 ALA A CA 1
ATOM 643 C C . ALA A 1 85 ? 7.945 4.401 -10.408 1.00 73.94 85 ALA A C 1
ATOM 645 O O . ALA A 1 85 ? 7.112 5.316 -10.472 1.00 73.94 85 ALA A O 1
ATOM 646 N N . PRO A 1 86 ? 7.657 3.193 -9.881 1.00 71.56 86 PRO A N 1
ATOM 647 C CA . PRO A 1 86 ? 6.358 2.871 -9.287 1.00 71.56 86 PRO A CA 1
ATOM 648 C C . PRO A 1 86 ? 6.039 3.792 -8.104 1.00 71.56 86 PRO A C 1
ATOM 650 O O . PRO A 1 86 ? 6.949 4.373 -7.511 1.00 71.56 86 PRO A O 1
ATOM 653 N N . THR A 1 87 ? 4.757 3.926 -7.759 1.00 73.25 87 THR A N 1
ATOM 654 C CA . THR A 1 87 ? 4.314 4.704 -6.594 1.00 73.25 87 THR A CA 1
ATOM 655 C C . THR A 1 87 ? 3.648 3.822 -5.544 1.00 73.25 87 THR A C 1
ATOM 657 O O . THR A 1 87 ? 2.981 2.852 -5.890 1.00 73.25 87 THR A O 1
ATOM 660 N N . THR A 1 88 ? 3.850 4.169 -4.275 1.00 68.94 88 THR A N 1
ATOM 661 C CA . THR A 1 88 ? 3.359 3.457 -3.085 1.00 68.94 88 THR A CA 1
ATOM 662 C C . THR A 1 88 ? 2.283 4.267 -2.350 1.00 68.94 88 THR A C 1
ATOM 664 O O . THR A 1 88 ? 2.124 4.148 -1.138 1.00 68.94 88 THR A O 1
ATOM 667 N N . ASP A 1 89 ? 1.567 5.149 -3.050 1.00 73.38 89 ASP A N 1
ATOM 668 C CA . ASP A 1 89 ? 0.465 5.901 -2.447 1.00 73.38 89 ASP A CA 1
ATOM 669 C C . ASP A 1 89 ? -0.767 4.997 -2.283 1.00 73.38 89 ASP A C 1
ATOM 671 O O . ASP A 1 89 ? -1.372 4.577 -3.268 1.00 73.38 89 ASP A O 1
ATOM 675 N N . LEU A 1 90 ? -1.094 4.659 -1.032 1.00 71.50 90 LEU A N 1
ATOM 676 C CA . LEU A 1 90 ? -2.168 3.725 -0.666 1.00 71.50 90 LEU A CA 1
ATOM 677 C C . LEU A 1 90 ? -3.356 4.403 0.037 1.00 71.50 90 LEU A C 1
ATOM 679 O O . LEU A 1 90 ? -4.235 3.702 0.522 1.00 71.50 90 LEU A O 1
ATOM 683 N N . GLY A 1 91 ? -3.387 5.739 0.129 1.00 68.25 91 GLY A N 1
ATOM 684 C CA . GLY A 1 91 ? -4.571 6.460 0.615 1.00 68.25 91 GLY A CA 1
ATOM 685 C C . GLY A 1 91 ? -4.997 6.158 2.062 1.00 68.25 91 GLY A C 1
ATOM 686 O O . GLY A 1 91 ? -6.181 6.002 2.317 1.00 68.25 91 GLY A O 1
ATOM 687 N N . LEU A 1 92 ? -4.059 6.103 3.018 1.00 73.25 92 LEU A N 1
ATOM 688 C CA . LEU A 1 92 ? -4.325 5.738 4.427 1.00 73.25 92 LEU A CA 1
ATOM 689 C C . LEU A 1 92 ? -4.710 6.932 5.334 1.00 73.25 92 LEU A C 1
ATOM 691 O O . LEU A 1 92 ? -4.055 7.210 6.347 1.00 73.25 92 LEU A O 1
ATOM 695 N N . GLY A 1 93 ? -5.736 7.689 4.949 1.00 82.50 93 GLY A N 1
ATOM 696 C CA . GLY A 1 93 ? -6.198 8.878 5.673 1.00 82.50 93 GLY A CA 1
ATOM 697 C C . GLY A 1 93 ? -6.805 8.600 7.056 1.00 82.50 93 GLY A C 1
ATOM 698 O O . GLY A 1 93 ? -6.577 9.372 7.992 1.00 82.50 93 GLY A O 1
ATOM 699 N N . THR A 1 94 ? -7.541 7.503 7.215 1.00 83.00 94 THR A N 1
ATOM 700 C CA . THR A 1 94 ? -8.207 7.104 8.461 1.00 83.00 94 THR A CA 1
ATOM 701 C C . THR A 1 94 ? -7.182 6.657 9.493 1.00 83.00 94 THR A C 1
ATOM 703 O O . THR A 1 94 ? -7.167 7.186 10.608 1.00 83.00 94 THR A O 1
ATOM 706 N N . LEU A 1 95 ? -6.259 5.762 9.125 1.00 83.88 95 LEU A N 1
ATOM 707 C CA . LEU A 1 95 ? -5.159 5.347 9.997 1.00 83.88 95 LEU A CA 1
ATOM 708 C C . LEU A 1 95 ? -4.295 6.539 10.441 1.00 83.88 95 LEU A C 1
ATOM 710 O O . LEU A 1 95 ? -3.963 6.661 11.627 1.00 83.88 95 LEU A O 1
ATOM 714 N N . GLU A 1 96 ? -3.959 7.450 9.524 1.00 84.88 96 GLU A N 1
ATOM 715 C CA . GLU A 1 96 ? -3.180 8.640 9.876 1.00 84.88 96 GLU A CA 1
ATOM 716 C C . GLU A 1 96 ? -3.980 9.593 10.777 1.00 84.88 96 GLU A C 1
ATOM 718 O O . GLU A 1 96 ? -3.440 10.121 11.754 1.00 84.88 96 GLU A O 1
ATOM 723 N N . GLY A 1 97 ? -5.285 9.743 10.535 1.00 86.19 97 GLY A N 1
ATOM 724 C CA . GLY A 1 97 ? -6.198 10.498 11.393 1.00 86.19 97 GLY A CA 1
ATOM 725 C C . GLY A 1 97 ? -6.280 9.941 12.819 1.00 86.19 97 GLY A C 1
ATOM 726 O O . GLY A 1 97 ? -6.168 10.697 13.791 1.00 86.19 97 GLY A O 1
ATOM 727 N N . LEU A 1 98 ? -6.399 8.618 12.976 1.00 85.31 98 LEU A N 1
ATOM 728 C CA . LEU A 1 98 ? -6.396 7.941 14.282 1.00 85.31 98 LEU A CA 1
ATOM 729 C C . LEU A 1 98 ? -5.074 8.132 15.024 1.00 85.31 98 LEU A C 1
ATOM 731 O O . LEU A 1 98 ? -5.054 8.308 16.245 1.00 85.31 98 LEU A O 1
ATOM 735 N N . ARG A 1 99 ? -3.961 8.132 14.289 1.00 84.00 99 ARG A N 1
ATOM 736 C CA . ARG A 1 99 ? -2.630 8.352 14.852 1.00 84.00 99 ARG A CA 1
ATOM 737 C C . ARG A 1 99 ? -2.438 9.796 15.309 1.00 84.00 99 ARG A C 1
ATOM 739 O O . ARG A 1 99 ? -1.987 10.016 16.431 1.00 84.00 99 ARG A O 1
ATOM 746 N N . MET A 1 100 ? -2.782 10.768 14.463 1.00 86.25 100 MET A N 1
ATOM 747 C CA . MET A 1 100 ? -2.679 12.201 14.772 1.00 86.25 100 MET A CA 1
ATOM 748 C C . MET A 1 100 ? -3.551 12.606 15.955 1.00 86.25 100 MET A C 1
ATOM 750 O O . MET A 1 100 ? -3.146 13.437 16.764 1.00 86.25 100 MET A O 1
ATOM 754 N N . SER A 1 101 ? -4.725 11.993 16.079 1.00 88.19 101 SER A N 1
ATOM 755 C CA . SER A 1 101 ? -5.656 12.259 17.177 1.00 88.19 101 SER A CA 1
ATOM 756 C C . SER A 1 101 ? -5.353 11.479 18.461 1.00 88.19 101 SER A C 1
ATOM 758 O O . SER A 1 101 ? -6.016 11.714 19.468 1.00 88.19 101 SER A O 1
ATOM 760 N N . GLY A 1 102 ? -4.379 10.558 18.458 1.00 86.19 102 GLY A N 1
ATOM 761 C CA . GLY A 1 102 ? -4.115 9.681 19.606 1.00 86.19 102 GLY A CA 1
ATOM 762 C C . GLY A 1 102 ? -5.279 8.735 19.927 1.00 86.19 102 GLY A C 1
ATOM 763 O O . GLY A 1 102 ? -5.433 8.304 21.068 1.00 86.19 102 GLY A O 1
ATOM 764 N N . ARG A 1 103 ? -6.125 8.437 18.933 1.00 86.06 103 ARG A N 1
ATOM 765 C CA . ARG A 1 103 ? -7.259 7.513 19.064 1.00 86.06 103 ARG A CA 1
ATOM 766 C C . ARG A 1 103 ? -6.869 6.070 18.780 1.00 86.06 103 ARG A C 1
ATOM 768 O O . ARG A 1 103 ? -7.612 5.173 19.132 1.00 86.06 103 ARG A O 1
ATOM 775 N N . ILE A 1 104 ? -5.682 5.794 18.236 1.00 83.12 104 ILE A N 1
ATOM 776 C CA . ILE A 1 104 ? -5.236 4.403 18.033 1.00 83.12 104 ILE A CA 1
ATOM 777 C C . ILE A 1 104 ? -5.156 3.608 19.352 1.00 83.12 104 ILE A C 1
ATOM 779 O O . ILE A 1 104 ? -5.244 2.386 19.362 1.00 83.12 104 ILE A O 1
ATOM 783 N N . GLN A 1 105 ? -5.026 4.300 20.484 1.00 84.12 105 GLN A N 1
ATOM 784 C CA . GLN A 1 105 ? -5.008 3.746 21.833 1.00 84.12 105 GLN A CA 1
ATOM 785 C C . GLN A 1 105 ? -6.388 3.269 22.294 1.00 84.12 105 GLN A C 1
ATOM 787 O O . GLN A 1 105 ? -6.427 2.417 23.181 1.00 84.12 105 GLN A O 1
ATOM 792 N N . THR A 1 106 ? -7.479 3.775 21.701 1.00 84.62 106 THR A N 1
ATOM 793 C CA . THR A 1 106 ? -8.850 3.359 22.037 1.00 84.62 106 THR A CA 1
ATOM 794 C C . THR A 1 106 ? -9.179 1.976 21.499 1.00 84.62 106 THR A C 1
ATOM 796 O O . THR A 1 106 ? -10.106 1.360 22.000 1.00 84.62 106 THR A O 1
ATOM 799 N N . LEU A 1 107 ? -8.404 1.467 20.534 1.00 84.19 107 LEU A N 1
ATOM 800 C CA . LEU A 1 107 ? -8.514 0.082 20.090 1.00 84.19 107 LEU A CA 1
ATOM 801 C C . LEU A 1 107 ? -8.129 -0.851 21.247 1.00 84.19 107 LEU A C 1
ATOM 803 O O . LEU A 1 107 ? -6.985 -0.826 21.720 1.00 84.19 107 LEU A O 1
ATOM 807 N N . THR A 1 108 ? -9.059 -1.682 21.708 1.00 86.81 108 THR A N 1
ATOM 808 C CA . THR A 1 108 ? -8.817 -2.632 22.798 1.00 86.81 108 THR A CA 1
ATOM 809 C C . THR A 1 108 ? -7.899 -3.764 22.349 1.00 86.81 108 THR A C 1
ATOM 811 O O . THR A 1 108 ? -7.002 -4.163 23.105 1.00 86.81 108 THR A O 1
ATOM 814 N N . ASN A 1 109 ? -8.019 -4.214 21.096 1.00 84.75 109 ASN A N 1
ATOM 815 C CA . ASN A 1 109 ? -7.173 -5.267 20.539 1.00 84.75 109 ASN A CA 1
ATOM 816 C C . ASN A 1 109 ? -5.698 -4.812 20.430 1.00 84.75 109 ASN A C 1
ATOM 818 O O . ASN A 1 109 ? -5.294 -4.015 19.578 1.00 84.75 109 ASN A O 1
ATOM 822 N N . LEU A 1 110 ? -4.858 -5.323 21.337 1.00 85.44 110 LEU A N 1
ATOM 823 C CA . LEU A 1 110 ? -3.435 -4.985 21.401 1.00 85.44 110 LEU A CA 1
ATOM 824 C C . LEU A 1 110 ? -2.640 -5.532 20.209 1.00 85.44 110 LEU A C 1
ATOM 826 O O . LEU A 1 110 ? -1.666 -4.903 19.795 1.00 85.44 110 LEU A O 1
ATOM 830 N N . GLU A 1 111 ? -3.032 -6.685 19.673 1.00 79.31 111 GLU A N 1
ATOM 831 C CA . GLU A 1 111 ? -2.384 -7.282 18.508 1.00 79.31 111 GLU A CA 1
ATOM 832 C C . GLU A 1 111 ? -2.632 -6.434 17.259 1.00 79.31 111 GLU A C 1
ATOM 834 O O . GLU A 1 111 ? -1.671 -6.064 16.583 1.00 79.31 111 GLU A O 1
ATOM 839 N N . LEU A 1 112 ? -3.876 -5.995 17.043 1.00 79.69 112 LEU A N 1
ATOM 840 C CA . LEU A 1 112 ? -4.235 -5.069 15.969 1.00 79.69 112 LEU A CA 1
ATOM 841 C C . LEU A 1 112 ? -3.448 -3.758 16.070 1.00 79.69 112 LEU A C 1
ATOM 843 O O . LEU A 1 112 ? -2.842 -3.321 15.095 1.00 79.69 112 LEU A O 1
ATOM 847 N N . ARG A 1 113 ? -3.361 -3.155 17.263 1.00 86.25 113 ARG A N 1
ATOM 848 C CA . ARG A 1 113 ? -2.555 -1.933 17.464 1.00 86.25 113 ARG A CA 1
ATOM 849 C C . ARG A 1 113 ? -1.085 -2.123 17.094 1.00 86.25 113 ARG A C 1
ATOM 851 O O . ARG A 1 113 ? -0.474 -1.223 16.510 1.00 86.25 113 ARG A O 1
ATOM 858 N N . ARG A 1 114 ? -0.502 -3.277 17.438 1.00 83.62 114 ARG A N 1
ATOM 859 C CA . ARG A 1 114 ? 0.885 -3.608 17.076 1.00 83.62 114 ARG A CA 1
ATOM 860 C C . ARG A 1 114 ? 1.026 -3.779 15.568 1.00 83.62 114 ARG A C 1
ATOM 862 O O . ARG A 1 114 ? 1.921 -3.167 14.998 1.00 83.62 114 ARG A O 1
ATOM 869 N N . ALA A 1 115 ? 0.121 -4.521 14.934 1.00 81.19 115 ALA A N 1
ATOM 870 C CA . ALA A 1 115 ? 0.089 -4.700 13.485 1.00 81.19 115 ALA A CA 1
ATOM 871 C C . ALA A 1 115 ? -0.011 -3.359 12.738 1.00 81.19 115 ALA A C 1
ATOM 873 O O . ALA A 1 115 ? 0.805 -3.106 11.857 1.00 81.19 115 ALA A O 1
ATOM 874 N N . LEU A 1 116 ? -0.915 -2.459 13.142 1.00 83.81 116 LEU A N 1
ATOM 875 C CA . LEU A 1 116 ? -1.046 -1.118 12.551 1.00 83.81 116 LEU A CA 1
ATOM 876 C C . LEU A 1 116 ? 0.232 -0.278 12.711 1.00 83.81 116 LEU A C 1
ATOM 878 O O . LEU A 1 116 ? 0.625 0.456 11.804 1.00 83.81 116 LEU A O 1
ATOM 882 N N . SER A 1 117 ? 0.914 -0.412 13.851 1.00 83.06 117 SER A N 1
ATOM 883 C CA . SER A 1 117 ? 2.193 0.267 14.091 1.00 83.06 117 SER A CA 1
ATOM 884 C C . SER A 1 117 ? 3.313 -0.287 13.203 1.00 83.06 117 SER A C 1
ATOM 886 O O . SER A 1 117 ? 4.102 0.482 12.656 1.00 83.06 117 SER A O 1
ATOM 888 N N . THR A 1 118 ? 3.381 -1.610 13.037 1.00 83.62 118 THR A N 1
ATOM 889 C CA . THR A 1 118 ? 4.358 -2.272 12.161 1.00 83.62 118 THR A CA 1
ATOM 890 C C . THR A 1 118 ? 4.096 -1.969 10.688 1.00 83.62 118 THR A C 1
ATOM 892 O O . THR A 1 118 ? 5.036 -1.661 9.962 1.00 83.62 118 THR A O 1
ATOM 895 N N . TRP A 1 119 ? 2.836 -1.999 10.253 1.00 80.62 119 TRP A N 1
ATOM 896 C CA . TRP A 1 119 ? 2.430 -1.652 8.890 1.00 80.62 119 TRP A CA 1
ATOM 897 C C . TRP A 1 119 ? 2.944 -0.274 8.480 1.00 80.62 119 TRP A C 1
ATOM 899 O O . TRP A 1 119 ? 3.516 -0.109 7.405 1.00 80.62 119 TRP A O 1
ATOM 909 N N . LYS A 1 120 ? 2.814 0.706 9.379 1.00 80.50 120 LYS A N 1
ATOM 910 C CA . LYS A 1 120 ? 3.315 2.055 9.144 1.00 80.50 120 LYS A CA 1
ATOM 911 C C . LYS A 1 120 ? 4.819 2.076 8.856 1.00 80.50 120 LYS A C 1
ATOM 913 O O . LYS A 1 120 ? 5.238 2.747 7.918 1.00 80.50 120 LYS A O 1
ATOM 918 N N . LEU A 1 121 ? 5.615 1.364 9.654 1.00 81.00 121 LEU A N 1
ATOM 919 C CA . LEU A 1 121 ? 7.065 1.302 9.458 1.00 81.00 121 LEU A CA 1
ATOM 920 C C . LEU A 1 121 ? 7.406 0.737 8.071 1.00 81.00 121 LEU A C 1
ATOM 922 O O . LEU A 1 121 ? 8.209 1.320 7.350 1.00 81.00 121 LEU A O 1
ATOM 926 N N . LEU A 1 122 ? 6.738 -0.349 7.676 1.00 77.81 122 LEU A N 1
ATOM 927 C CA . LEU A 1 122 ? 6.931 -0.972 6.364 1.00 77.81 122 LEU A CA 1
ATOM 928 C C . LEU A 1 122 ? 6.554 -0.027 5.214 1.00 77.81 122 LEU A C 1
ATOM 930 O O . LEU A 1 122 ? 7.239 0.016 4.193 1.00 77.81 122 LEU A O 1
ATOM 934 N N . LEU A 1 123 ? 5.485 0.755 5.380 1.00 80.12 123 LEU A N 1
ATOM 935 C CA . LEU A 1 123 ? 5.082 1.744 4.386 1.00 80.12 123 LEU A CA 1
ATOM 936 C C . LEU A 1 123 ? 6.097 2.887 4.270 1.00 80.12 123 LEU A C 1
ATOM 938 O O . LEU A 1 123 ? 6.418 3.310 3.162 1.00 80.12 123 LEU A O 1
ATOM 942 N N . GLU A 1 124 ? 6.621 3.384 5.393 1.00 82.75 124 GLU A N 1
ATOM 943 C CA . GLU A 1 124 ? 7.661 4.420 5.392 1.00 82.75 124 GLU A CA 1
ATOM 944 C C . GLU A 1 124 ? 8.929 3.942 4.667 1.00 82.75 124 GLU A C 1
ATOM 946 O O . GLU A 1 124 ? 9.476 4.686 3.848 1.00 82.75 124 GLU A O 1
ATOM 951 N N . GLU A 1 125 ? 9.344 2.694 4.897 1.00 82.00 125 GLU A N 1
ATOM 952 C CA . GLU A 1 125 ? 10.460 2.059 4.184 1.00 82.00 125 GLU A CA 1
ATOM 953 C C . GLU A 1 125 ? 10.191 1.958 2.674 1.00 82.00 125 GLU A C 1
ATOM 955 O O . GLU A 1 125 ? 11.035 2.352 1.864 1.00 82.00 125 GLU A O 1
ATOM 960 N N . ALA A 1 126 ? 9.002 1.494 2.277 1.00 76.88 126 ALA A N 1
A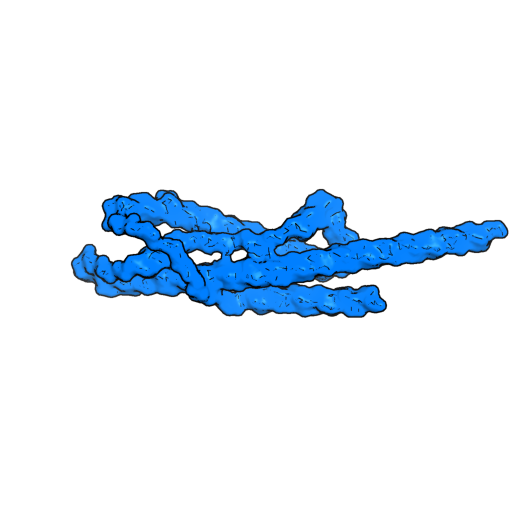TOM 961 C CA . ALA A 1 126 ? 8.625 1.379 0.869 1.00 76.88 126 ALA A CA 1
ATOM 962 C C . ALA A 1 126 ? 8.593 2.747 0.160 1.00 76.88 126 ALA A C 1
ATOM 964 O O . ALA A 1 126 ? 9.111 2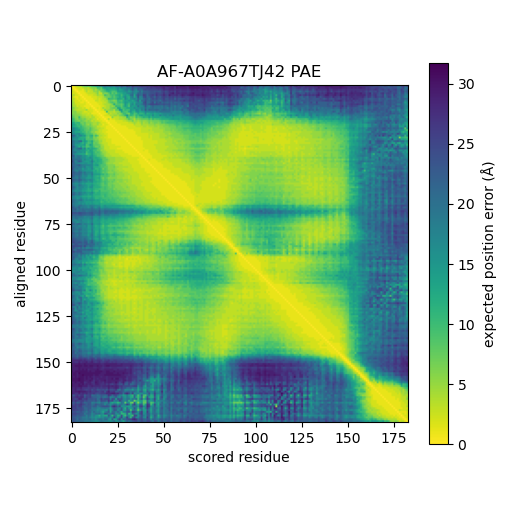.892 -0.950 1.00 76.88 126 ALA A O 1
ATOM 965 N N . VAL A 1 127 ? 8.067 3.780 0.825 1.00 81.75 127 VAL A N 1
ATOM 966 C CA . VAL A 1 127 ? 8.058 5.160 0.315 1.00 81.75 127 VAL A CA 1
ATOM 967 C C . VAL A 1 127 ? 9.477 5.732 0.212 1.00 81.75 127 VAL A C 1
ATOM 969 O O . VAL A 1 127 ? 9.778 6.500 -0.708 1.00 81.75 127 VAL A O 1
ATOM 972 N N . GLU A 1 128 ? 10.377 5.397 1.138 1.00 84.31 128 GLU A N 1
ATOM 973 C CA . GLU A 1 128 ? 11.779 5.799 1.028 1.00 84.31 128 GLU A CA 1
ATOM 974 C C . GLU A 1 128 ? 12.453 5.160 -0.195 1.00 84.31 128 GLU A C 1
ATOM 976 O O . GLU A 1 128 ? 13.138 5.860 -0.954 1.00 84.31 128 GLU A O 1
ATOM 981 N N . GLU A 1 129 ? 12.223 3.866 -0.420 1.00 80.75 129 GLU A N 1
ATOM 982 C CA . GLU A 1 129 ? 12.754 3.149 -1.577 1.00 80.75 129 GLU A CA 1
ATOM 983 C C . GLU A 1 129 ? 12.188 3.703 -2.893 1.00 80.75 129 GLU A C 1
ATOM 985 O O . GLU A 1 129 ? 12.954 3.974 -3.821 1.00 80.75 129 GLU A O 1
ATOM 990 N N . GLU A 1 130 ? 10.886 4.010 -2.955 1.00 83.25 130 GLU A N 1
ATOM 991 C CA . GLU A 1 130 ? 10.283 4.725 -4.089 1.00 83.25 130 GLU A CA 1
ATOM 992 C C . GLU A 1 130 ? 11.030 6.032 -4.370 1.00 83.25 130 GLU A C 1
ATOM 994 O O . GLU A 1 130 ? 11.411 6.312 -5.509 1.00 83.25 130 GLU A O 1
ATOM 999 N N . ARG A 1 131 ? 11.261 6.858 -3.341 1.00 83.62 131 ARG A N 1
ATOM 1000 C CA . ARG A 1 131 ? 11.955 8.144 -3.513 1.00 83.62 131 ARG A CA 1
ATOM 1001 C C . ARG A 1 131 ? 13.373 7.944 -4.037 1.00 83.62 131 ARG A C 1
ATOM 1003 O O . ARG A 1 131 ? 13.841 8.751 -4.841 1.00 83.62 131 ARG A O 1
ATOM 1010 N N . ARG A 1 132 ? 14.066 6.896 -3.586 1.00 83.19 132 ARG A N 1
ATOM 1011 C CA . ARG A 1 132 ? 15.411 6.538 -4.054 1.00 83.19 132 ARG A CA 1
ATOM 1012 C C . ARG A 1 132 ? 15.392 6.107 -5.521 1.00 83.19 132 ARG A C 1
ATOM 1014 O O . ARG A 1 132 ? 16.167 6.652 -6.306 1.00 83.19 132 ARG A O 1
ATOM 1021 N N . SER A 1 133 ? 14.474 5.218 -5.891 1.00 82.06 133 SER A N 1
ATOM 1022 C CA . SER A 1 133 ? 14.273 4.756 -7.268 1.00 82.06 133 SER A CA 1
ATOM 1023 C C . SER A 1 133 ? 13.903 5.909 -8.208 1.00 82.06 133 SER A C 1
ATOM 1025 O O . SER A 1 133 ? 14.541 6.111 -9.243 1.00 82.06 133 SER A O 1
ATOM 1027 N N . ARG A 1 134 ? 12.957 6.766 -7.802 1.00 82.00 134 ARG A N 1
ATOM 1028 C CA . ARG A 1 134 ? 12.567 7.954 -8.571 1.00 82.00 134 ARG A CA 1
ATOM 1029 C C . ARG A 1 134 ? 13.758 8.877 -8.811 1.00 82.00 134 ARG A C 1
ATOM 1031 O O . ARG A 1 134 ? 13.955 9.284 -9.951 1.00 82.00 134 ARG A O 1
ATOM 1038 N N . ARG A 1 135 ? 14.582 9.157 -7.791 1.00 84.12 135 ARG A N 1
ATOM 1039 C CA . ARG A 1 135 ? 15.807 9.961 -7.964 1.00 84.12 135 ARG A CA 1
ATOM 1040 C C . ARG A 1 135 ? 16.783 9.322 -8.946 1.00 84.12 135 ARG A C 1
ATOM 1042 O O . ARG A 1 135 ? 17.289 10.022 -9.816 1.00 84.12 135 ARG A O 1
ATOM 1049 N N . LEU A 1 136 ? 17.019 8.012 -8.859 1.00 82.12 136 LEU A N 1
ATOM 1050 C CA . LEU A 1 136 ? 17.875 7.297 -9.811 1.00 82.12 136 LEU A CA 1
ATOM 1051 C C . LEU A 1 136 ? 17.394 7.511 -11.256 1.00 82.12 136 LEU A C 1
ATOM 1053 O O . LEU A 1 136 ? 18.176 7.914 -12.121 1.00 82.12 136 LEU A O 1
ATOM 1057 N N . VAL A 1 137 ? 16.097 7.315 -11.504 1.00 79.44 137 VAL A N 1
ATOM 1058 C CA . VAL A 1 137 ? 15.496 7.529 -12.824 1.00 79.44 137 VAL A CA 1
ATOM 1059 C C . VAL A 1 137 ? 15.630 8.987 -13.264 1.00 79.44 137 VAL A C 1
ATOM 1061 O O . VAL A 1 137 ? 16.131 9.254 -14.356 1.00 79.44 137 VAL A O 1
ATOM 1064 N N . THR A 1 138 ? 15.192 9.946 -12.445 1.00 76.12 138 THR A N 1
ATOM 1065 C CA . THR A 1 138 ? 15.079 11.351 -12.864 1.00 76.12 138 THR A CA 1
ATOM 1066 C C . THR A 1 138 ? 16.420 12.068 -12.944 1.00 76.12 138 THR A C 1
ATOM 1068 O O . THR A 1 138 ? 16.607 12.912 -13.820 1.00 76.12 138 THR A O 1
ATOM 1071 N N . GLU A 1 139 ? 17.346 11.756 -12.039 1.00 83.06 139 GLU A N 1
ATOM 1072 C CA . GLU A 1 139 ? 18.612 12.480 -11.888 1.00 83.06 139 GLU A CA 1
ATOM 1073 C C . GLU A 1 139 ? 19.766 11.804 -12.632 1.00 83.06 139 GLU A C 1
ATOM 1075 O O . GLU A 1 139 ? 20.691 12.494 -13.055 1.00 83.06 139 GLU A O 1
ATOM 1080 N N . GLN A 1 140 ? 19.723 10.480 -12.830 1.00 82.56 140 GLN A N 1
ATOM 1081 C CA . GLN A 1 140 ? 20.832 9.740 -13.447 1.00 82.56 140 GLN A CA 1
ATOM 1082 C C . GLN A 1 140 ? 20.459 9.165 -14.814 1.00 82.56 140 GLN A C 1
ATOM 1084 O O . GLN A 1 140 ? 21.137 9.451 -15.803 1.00 82.56 140 GLN A O 1
ATOM 1089 N N . LEU A 1 141 ? 19.368 8.397 -14.904 1.00 78.19 141 LEU A N 1
ATOM 1090 C CA . LEU A 1 141 ? 19.024 7.677 -16.137 1.00 78.19 141 LEU A CA 1
ATOM 1091 C C . LEU A 1 141 ? 18.425 8.601 -17.207 1.00 78.19 141 LEU A C 1
ATOM 1093 O O . LEU A 1 141 ? 18.908 8.640 -18.342 1.00 78.19 141 LEU A O 1
ATOM 1097 N N . ALA A 1 142 ? 17.422 9.409 -16.858 1.00 73.25 142 ALA A N 1
ATOM 1098 C CA . ALA A 1 142 ? 16.728 10.279 -17.806 1.00 73.25 142 ALA A CA 1
ATOM 1099 C C . ALA A 1 142 ? 17.658 11.294 -18.513 1.00 73.25 142 ALA A C 1
ATOM 1101 O O . ALA A 1 142 ? 17.532 11.450 -19.731 1.00 73.25 142 ALA A O 1
ATOM 1102 N N . PRO A 1 143 ? 18.626 11.959 -17.845 1.00 76.06 143 PRO A N 1
ATOM 1103 C CA . PRO A 1 143 ? 19.550 12.877 -18.520 1.00 76.06 143 PRO A CA 1
ATOM 1104 C C . PRO A 1 143 ? 20.514 12.195 -19.499 1.00 76.06 143 PRO A C 1
ATOM 1106 O O . PRO A 1 143 ? 20.935 12.803 -20.487 1.00 76.06 143 PRO A O 1
ATOM 1109 N N . VAL A 1 144 ? 20.902 10.943 -19.241 1.00 77.69 144 VAL A N 1
ATOM 1110 C CA . VAL A 1 144 ? 21.735 10.155 -20.165 1.00 77.69 144 VAL A CA 1
ATOM 1111 C C . VAL A 1 144 ? 20.916 9.749 -21.389 1.00 77.69 144 VAL A C 1
ATOM 1113 O O . VAL A 1 144 ? 21.365 9.937 -22.522 1.00 77.69 144 VAL A O 1
ATOM 1116 N N . LEU A 1 145 ? 19.685 9.284 -21.177 1.00 72.06 145 LEU A N 1
ATOM 1117 C CA . LEU A 1 145 ? 18.814 8.837 -22.262 1.00 72.06 145 LEU A CA 1
ATOM 1118 C C . LEU A 1 145 ? 18.320 9.986 -23.139 1.00 72.06 145 LEU A C 1
ATOM 1120 O O . LEU A 1 145 ? 18.348 9.853 -24.355 1.00 72.06 145 LEU A O 1
ATOM 1124 N N . ARG A 1 146 ? 17.997 11.158 -22.575 1.00 68.50 146 ARG A N 1
ATOM 1125 C CA . ARG A 1 146 ? 17.639 12.360 -23.360 1.00 68.50 146 ARG A CA 1
ATOM 1126 C C . ARG A 1 146 ? 18.730 12.811 -24.332 1.00 68.50 146 ARG A C 1
ATOM 1128 O O . ARG A 1 146 ? 18.422 13.440 -25.337 1.00 68.50 146 ARG A O 1
ATOM 1135 N N . ARG A 1 147 ? 20.000 12.525 -24.027 1.00 70.25 147 ARG A N 1
ATOM 1136 C CA . ARG A 1 147 ? 21.134 12.833 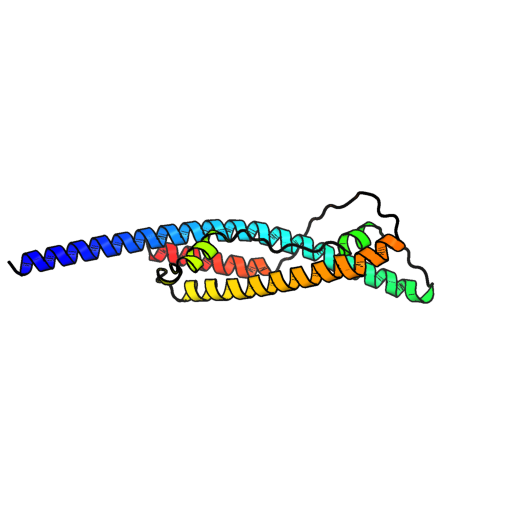-24.914 1.00 70.25 147 ARG A CA 1
ATOM 1137 C C . ARG A 1 147 ? 21.343 11.783 -26.004 1.00 70.25 147 ARG A C 1
ATOM 1139 O O . ARG A 1 147 ? 22.004 12.081 -26.991 1.00 70.25 147 ARG A O 1
ATOM 1146 N N . SER A 1 148 ? 20.805 10.582 -25.809 1.00 65.81 148 SER A N 1
ATOM 1147 C CA . SER A 1 148 ? 21.159 9.390 -26.587 1.00 65.81 148 SER A CA 1
ATOM 1148 C C . SER A 1 148 ? 19.982 8.810 -27.379 1.00 65.81 148 SER A C 1
ATOM 1150 O O . SER A 1 148 ? 20.202 8.039 -28.306 1.00 65.81 148 SER A O 1
ATOM 1152 N N . VAL A 1 149 ? 18.741 9.175 -27.035 1.00 63.72 149 VAL A N 1
ATOM 1153 C CA . VAL A 1 149 ? 17.504 8.615 -27.596 1.00 63.72 149 VAL A CA 1
ATOM 1154 C C . VAL A 1 149 ? 16.512 9.741 -27.893 1.00 63.72 149 VAL A C 1
ATOM 1156 O O . VAL A 1 149 ? 16.240 10.590 -27.041 1.00 63.72 149 VAL A O 1
ATOM 1159 N N . SER A 1 150 ? 15.938 9.744 -29.100 1.00 57.72 150 SER A N 1
ATOM 1160 C CA . SER A 1 150 ? 14.815 10.621 -29.449 1.00 57.72 150 SER A CA 1
ATOM 1161 C C . SER A 1 150 ? 13.522 9.990 -28.929 1.00 57.72 150 SER A C 1
ATOM 1163 O O . SER A 1 150 ? 12.888 9.188 -29.607 1.00 57.72 150 SER A O 1
ATOM 1165 N N . LEU A 1 151 ? 13.172 10.282 -27.675 1.00 53.72 151 LEU A N 1
ATOM 1166 C CA . LEU A 1 151 ? 11.967 9.738 -27.048 1.00 53.72 151 LEU A CA 1
ATOM 1167 C C . LEU A 1 151 ? 10.729 10.495 -27.554 1.00 53.72 151 LEU A C 1
ATOM 1169 O O . LEU A 1 151 ? 10.444 11.611 -27.119 1.00 53.72 151 LEU A O 1
ATOM 1173 N N . GLY A 1 152 ? 10.007 9.879 -28.492 1.00 51.06 152 GLY A N 1
ATOM 1174 C CA . GLY A 1 152 ? 8.632 10.243 -28.838 1.00 51.06 152 GLY A CA 1
ATOM 1175 C C . GLY A 1 152 ? 7.642 9.930 -27.703 1.00 51.06 152 GLY A C 1
ATOM 1176 O O . GLY A 1 152 ? 7.947 9.205 -26.761 1.00 51.06 152 GLY A O 1
ATOM 1177 N N . SER A 1 153 ? 6.444 10.508 -27.786 1.00 41.72 153 SER A N 1
ATOM 1178 C CA . SER A 1 153 ? 5.470 10.719 -26.701 1.00 41.72 153 SER A CA 1
ATOM 1179 C C . SER A 1 153 ? 4.674 9.492 -26.199 1.00 41.72 153 SER A C 1
ATOM 1181 O O . SER A 1 153 ? 3.450 9.577 -26.110 1.00 41.72 153 SER A O 1
ATOM 1183 N N . ALA A 1 154 ? 5.295 8.360 -25.861 1.00 42.75 154 ALA A N 1
ATOM 1184 C CA . ALA A 1 154 ? 4.558 7.169 -25.403 1.00 42.75 154 ALA A CA 1
ATOM 1185 C C . ALA A 1 154 ? 4.983 6.703 -23.999 1.00 42.75 154 ALA A C 1
ATOM 1187 O O . ALA A 1 154 ? 6.157 6.431 -23.790 1.00 42.75 154 ALA A O 1
ATOM 1188 N N . TRP A 1 155 ? 4.026 6.605 -23.063 1.00 40.09 155 TRP A N 1
ATOM 1189 C CA . TRP A 1 155 ? 4.149 6.082 -21.687 1.00 40.09 155 TRP A CA 1
ATOM 1190 C C . TRP A 1 155 ? 2.786 5.545 -21.201 1.00 40.09 155 TRP A C 1
ATOM 1192 O O . TRP A 1 155 ? 1.925 6.386 -20.987 1.00 40.09 155 TRP A O 1
ATOM 1202 N N . VAL A 1 156 ? 2.588 4.222 -21.000 1.00 36.44 156 VAL A N 1
ATOM 1203 C CA . VAL A 1 156 ? 1.538 3.589 -20.132 1.00 36.44 156 VAL A CA 1
ATOM 1204 C C . VAL A 1 156 ? 1.938 2.136 -19.728 1.00 36.44 156 VAL A C 1
ATOM 1206 O O . VAL A 1 156 ? 2.604 1.443 -20.500 1.00 36.44 156 VAL A O 1
ATOM 1209 N N . GLY A 1 157 ? 1.555 1.718 -18.503 1.00 36.12 157 GLY A N 1
ATOM 1210 C CA . GLY A 1 157 ? 1.924 0.502 -17.732 1.00 36.12 157 GLY A CA 1
ATOM 1211 C C . GLY A 1 157 ? 1.017 -0.754 -17.835 1.00 36.12 157 GLY A C 1
ATOM 1212 O O . GLY A 1 157 ? 0.425 -0.937 -18.898 1.00 36.12 157 GLY A O 1
ATOM 1213 N N . GLU A 1 158 ? 1.037 -1.604 -16.763 1.00 35.03 158 GLU A N 1
ATOM 1214 C CA . GLU A 1 158 ? 0.308 -2.894 -16.389 1.00 35.03 158 GLU A CA 1
ATOM 1215 C C . GLU A 1 158 ? 0.967 -4.334 -16.258 1.00 35.03 158 GLU A C 1
ATOM 1217 O O . GLU A 1 158 ? 1.458 -4.951 -17.199 1.00 35.03 158 GLU A O 1
ATOM 1222 N N . GLU A 1 159 ? 0.950 -4.900 -15.056 1.00 36.56 159 GLU A N 1
ATOM 1223 C CA . GLU A 1 159 ? 0.971 -6.345 -14.718 1.00 36.56 159 GLU A CA 1
ATOM 1224 C C . GLU A 1 159 ? 2.306 -7.047 -14.367 1.00 36.56 159 GLU A C 1
ATOM 1226 O O . GLU A 1 159 ? 3.233 -6.993 -15.170 1.00 36.56 159 GLU A O 1
ATOM 1231 N N . GLU A 1 160 ? 2.614 -7.667 -13.188 1.00 46.12 160 GLU A N 1
ATOM 1232 C CA . GLU A 1 160 ? 1.948 -8.377 -12.034 1.00 46.12 160 GLU A CA 1
ATOM 1233 C C . GLU A 1 160 ? 2.914 -8.443 -10.802 1.00 46.12 160 GLU A C 1
ATOM 1235 O O . GLU A 1 160 ? 4.099 -8.289 -11.059 1.00 46.12 160 GLU A O 1
ATOM 1240 N N . PHE A 1 161 ? 2.531 -8.765 -9.532 1.00 46.38 161 PHE A N 1
ATOM 1241 C CA . PHE A 1 161 ? 3.508 -9.292 -8.502 1.00 46.38 161 PHE A CA 1
ATOM 1242 C C . PHE A 1 161 ? 2.973 -9.946 -7.187 1.00 46.38 161 PHE A C 1
ATOM 1244 O O . PHE A 1 161 ? 3.087 -9.411 -6.098 1.00 46.38 161 PHE A O 1
ATOM 1251 N N . SER A 1 162 ? 2.495 -11.181 -7.224 1.00 45.38 162 SER A N 1
ATOM 1252 C CA . SER A 1 162 ? 2.075 -12.120 -6.141 1.00 45.38 162 SER A CA 1
ATOM 1253 C C . SER A 1 162 ? 2.409 -11.9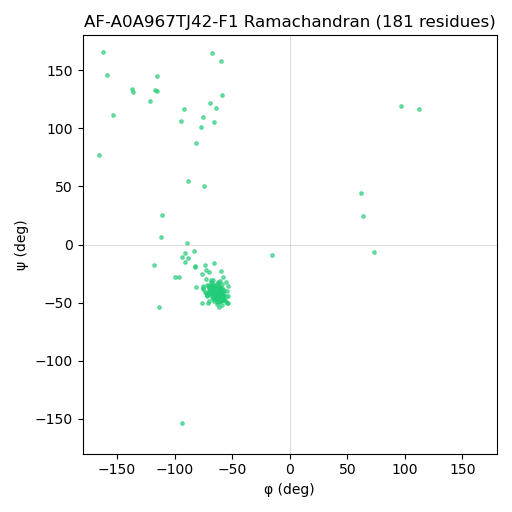96 -4.608 1.00 45.38 162 SER A C 1
ATOM 1255 O O . SER A 1 162 ? 1.850 -12.787 -3.859 1.00 45.38 162 SER A O 1
ATOM 1257 N N . ARG A 1 163 ? 3.263 -11.117 -4.050 1.00 44.41 163 ARG A N 1
ATOM 1258 C CA . ARG A 1 163 ? 3.825 -11.309 -2.677 1.00 44.41 163 ARG A CA 1
ATOM 1259 C C . ARG A 1 163 ? 3.211 -10.548 -1.498 1.00 44.41 163 ARG A C 1
ATOM 1261 O O . ARG A 1 163 ? 3.289 -11.026 -0.376 1.00 44.41 163 ARG A O 1
ATOM 1268 N N . VAL A 1 164 ? 2.617 -9.382 -1.706 1.00 47.41 164 VAL A N 1
ATOM 1269 C CA . VAL A 1 164 ? 2.018 -8.605 -0.595 1.00 47.41 164 VAL A CA 1
ATOM 1270 C C . VAL A 1 164 ? 0.550 -8.944 -0.360 1.00 47.41 164 VAL A C 1
ATOM 1272 O O . VAL A 1 164 ? 0.016 -8.690 0.710 1.00 47.41 164 VAL A O 1
ATOM 1275 N N . GLU A 1 165 ? -0.061 -9.618 -1.324 1.00 48.53 165 GLU A N 1
ATOM 1276 C CA . GLU A 1 165 ? -1.377 -10.242 -1.206 1.00 48.53 165 GLU A CA 1
ATOM 1277 C C . GLU A 1 165 ? -1.424 -11.195 -0.003 1.00 48.53 165 GLU A C 1
ATOM 1279 O O . GLU A 1 165 ? -2.337 -11.097 0.801 1.00 48.53 165 GLU A O 1
ATOM 1284 N N . GLU A 1 166 ? -0.361 -11.971 0.251 1.00 52.34 166 GLU A N 1
ATOM 1285 C CA . GLU A 1 166 ? -0.269 -12.823 1.450 1.00 52.34 166 GLU A CA 1
ATOM 1286 C C . GLU A 1 166 ? -0.280 -12.033 2.775 1.00 52.34 166 GLU A C 1
ATOM 1288 O O . GLU A 1 166 ? -0.804 -12.517 3.779 1.00 52.34 166 GLU A O 1
ATOM 1293 N N . ALA A 1 167 ? 0.271 -10.815 2.802 1.00 55.59 167 ALA A N 1
ATOM 1294 C CA . ALA A 1 167 ? 0.270 -9.963 3.994 1.00 55.59 167 ALA A CA 1
ATOM 1295 C C . ALA A 1 167 ? -1.063 -9.214 4.174 1.00 55.59 167 ALA A C 1
ATOM 1297 O O . ALA A 1 167 ? -1.534 -9.058 5.300 1.00 55.59 167 ALA A O 1
ATOM 1298 N N . LEU A 1 168 ? -1.688 -8.790 3.073 1.00 51.88 168 LEU A N 1
ATOM 1299 C CA . LEU A 1 168 ? -2.994 -8.132 3.058 1.00 51.88 168 LEU A CA 1
ATOM 1300 C C . LEU A 1 168 ? -4.128 -9.103 3.421 1.00 51.88 168 LEU A C 1
ATOM 1302 O O . LEU A 1 168 ? -4.971 -8.760 4.250 1.00 51.88 168 LEU A O 1
ATOM 1306 N N . GLN A 1 169 ? -4.083 -10.349 2.932 1.00 65.25 169 GLN A N 1
ATOM 1307 C CA . GLN A 1 169 ? -5.011 -11.408 3.349 1.00 65.25 169 GLN A CA 1
ATOM 1308 C C . GLN A 1 169 ? -4.955 -11.649 4.863 1.00 65.25 169 GLN A C 1
ATOM 1310 O O . GLN A 1 169 ? -5.993 -11.737 5.513 1.00 65.25 169 GLN A O 1
ATOM 1315 N N . ARG A 1 170 ? -3.748 -11.684 5.442 1.00 67.75 170 ARG A N 1
ATOM 1316 C CA . ARG A 1 170 ? -3.542 -11.874 6.887 1.00 67.75 170 ARG A CA 1
ATOM 1317 C C . ARG A 1 170 ? -4.206 -10.771 7.720 1.00 67.75 170 ARG A C 1
ATOM 1319 O O . ARG A 1 170 ? -4.716 -11.043 8.801 1.00 67.75 170 ARG A O 1
ATOM 1326 N N . ILE A 1 171 ? -4.171 -9.525 7.243 1.00 57.44 171 ILE A N 1
ATOM 1327 C CA . ILE A 1 171 ? -4.766 -8.372 7.937 1.00 57.44 171 ILE A CA 1
ATOM 1328 C C . ILE A 1 171 ? -6.296 -8.424 7.854 1.00 57.44 171 ILE A C 1
ATOM 1330 O O . ILE A 1 171 ? -6.962 -8.196 8.863 1.00 57.44 171 ILE A O 1
ATOM 1334 N N . LEU A 1 172 ? -6.847 -8.773 6.689 1.00 62.66 172 LEU A N 1
ATOM 1335 C CA . LEU A 1 172 ? -8.292 -8.923 6.498 1.00 62.66 172 LEU A CA 1
ATOM 1336 C C . LEU A 1 172 ? -8.874 -10.042 7.379 1.00 62.66 172 LEU A C 1
ATOM 1338 O O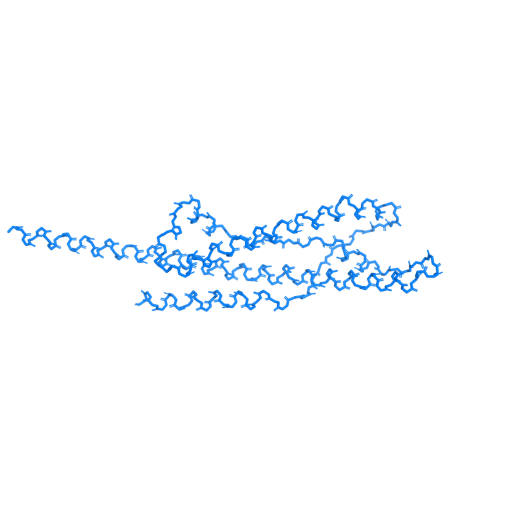 . LEU A 1 172 ? -9.897 -9.834 8.026 1.00 62.66 172 LEU A O 1
ATOM 1342 N N . GLU A 1 173 ? -8.178 -11.176 7.500 1.00 78.88 173 GLU A N 1
ATOM 1343 C CA . GLU A 1 173 ? -8.580 -12.285 8.382 1.00 78.88 173 GLU A CA 1
ATOM 1344 C C . GLU A 1 173 ? -8.638 -11.878 9.866 1.00 78.88 173 GLU A C 1
ATOM 1346 O O . GLU A 1 173 ? -9.548 -12.280 10.592 1.00 78.88 173 GLU A O 1
ATOM 1351 N N . LEU A 1 174 ? -7.691 -11.055 10.330 1.00 69.81 174 LEU A N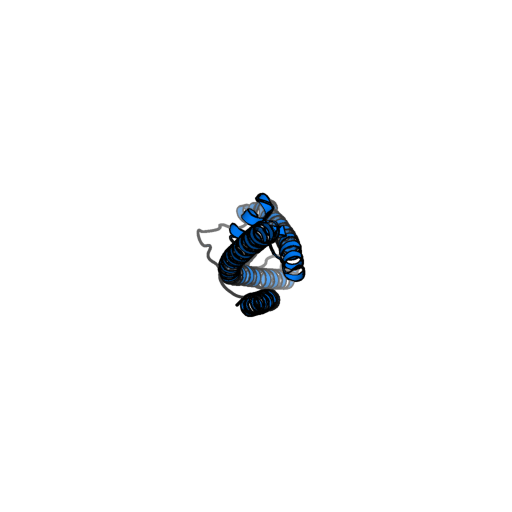 1
ATOM 1352 C CA . LEU A 1 174 ? -7.667 -10.561 11.712 1.00 69.81 174 LEU A CA 1
ATOM 1353 C C . LEU A 1 174 ? -8.767 -9.524 11.987 1.00 69.81 174 LEU A C 1
ATOM 1355 O O . LEU A 1 174 ? -9.302 -9.482 13.096 1.00 69.81 174 LEU A O 1
ATOM 1359 N N . LEU A 1 175 ? -9.105 -8.695 10.994 1.00 66.56 175 LEU A N 1
ATOM 1360 C CA . LEU A 1 175 ? -10.187 -7.711 11.096 1.00 66.56 175 LEU A CA 1
ATOM 1361 C C . LEU A 1 175 ? -11.556 -8.387 11.207 1.00 66.56 175 LEU A C 1
ATOM 1363 O O . LEU A 1 175 ? -12.347 -8.009 12.070 1.00 66.56 175 LEU A O 1
ATOM 1367 N N . ASP A 1 176 ? -11.820 -9.406 10.388 1.00 77.12 176 ASP A N 1
ATOM 1368 C CA . ASP A 1 176 ? -13.094 -10.127 10.425 1.00 77.12 176 ASP A CA 1
ATOM 1369 C C . ASP A 1 176 ? -13.293 -10.857 11.771 1.00 77.12 176 ASP A C 1
ATOM 1371 O O . ASP A 1 176 ? -14.386 -10.807 12.339 1.00 77.12 176 ASP A O 1
ATOM 1375 N N . GLY A 1 177 ? -12.228 -11.434 12.348 1.00 77.00 177 GLY A N 1
ATOM 1376 C CA . GLY A 1 177 ? -12.282 -12.060 13.676 1.00 77.00 177 GLY A CA 1
ATOM 1377 C C . GLY A 1 177 ? -12.574 -11.072 14.813 1.00 77.00 177 GLY A C 1
ATOM 1378 O O . GLY A 1 177 ? -13.391 -11.353 15.687 1.00 77.00 177 GLY A O 1
ATOM 1379 N N . ALA A 1 178 ? -11.968 -9.881 14.784 1.00 64.81 178 ALA A N 1
ATOM 1380 C CA . ALA A 1 178 ? -12.209 -8.852 15.800 1.00 64.81 178 ALA A CA 1
ATOM 1381 C C . ALA A 1 178 ? -13.646 -8.292 15.752 1.00 64.81 178 ALA A C 1
ATOM 1383 O O . ALA A 1 178 ? -14.216 -7.962 16.792 1.00 64.81 178 ALA A O 1
ATOM 1384 N N . ILE A 1 179 ? -14.242 -8.201 14.558 1.00 70.19 179 ILE A N 1
ATOM 1385 C CA . ILE A 1 179 ? -15.632 -7.756 14.377 1.00 70.19 179 ILE A CA 1
ATOM 1386 C C . ILE A 1 179 ? -16.623 -8.800 14.915 1.00 70.19 179 ILE A C 1
ATOM 1388 O O . ILE A 1 179 ? -17.646 -8.423 15.490 1.00 70.19 179 ILE A O 1
ATOM 1392 N N . GLU A 1 180 ? -16.344 -10.098 14.757 1.00 74.31 180 GLU A N 1
ATOM 1393 C CA . GLU A 1 180 ? -17.191 -11.164 15.314 1.00 74.31 180 GLU A CA 1
ATOM 1394 C C . GLU A 1 180 ? -17.152 -11.226 16.845 1.00 74.31 180 GLU A C 1
ATOM 1396 O O . GLU A 1 180 ? -18.184 -11.488 17.455 1.00 74.31 180 GLU A O 1
ATOM 1401 N N . GLU A 1 181 ? -16.011 -10.940 17.479 1.00 74.12 181 GLU A N 1
ATOM 1402 C CA . GLU A 1 181 ? -15.889 -10.935 18.947 1.00 74.12 181 GLU A CA 1
ATOM 1403 C C . GLU A 1 181 ? -16.638 -9.773 19.627 1.00 74.12 181 GLU A C 1
ATOM 1405 O O . GLU A 1 181 ? -16.981 -9.866 20.808 1.00 74.12 181 GLU A O 1
ATOM 1410 N N . LEU A 1 182 ? -16.889 -8.681 18.895 1.00 57.59 182 LEU A N 1
ATOM 1411 C CA . LEU A 1 182 ? -17.566 -7.479 19.397 1.00 57.59 182 LEU A CA 1
ATOM 1412 C C . LEU A 1 182 ? -19.089 -7.467 19.153 1.00 57.59 182 LEU A C 1
ATOM 1414 O O . LEU A 1 182 ? -19.773 -6.594 19.697 1.00 57.59 182 LEU A O 1
ATOM 1418 N N . ARG A 1 183 ? -19.621 -8.396 18.346 1.00 62.88 183 ARG A N 1
ATOM 1419 C CA . ARG A 1 183 ? -21.062 -8.552 18.059 1.00 62.88 183 ARG A CA 1
ATOM 1420 C C . ARG A 1 183 ? -21.770 -9.444 19.075 1.00 62.88 183 ARG A C 1
ATOM 1422 O O . ARG A 1 183 ? -22.922 -9.094 19.425 1.00 62.88 183 ARG A O 1
#